Protein AF-A0A0B8PE68-F1 (afdb_monomer_lite)

Sequence (201 aa):
MSNLHTQCANLETGRGSAQFGQGVPYRGAIAKLDHWYVNAGVFPHLEVGGRIVTDTYDCNGYFESGCGIRDLSATAKFQLPYLEEWTGFNLALGAQDIGGAASNFDTYFVVADTEIDAFNLRLSGGYGKSDLSLGVLDGPFAGAEWQPFDFVQLTGEYDAQEFNAAVRLMTPQDMLPYGAQLALSINSILVMRIKTKPYGV

InterPro domains:
  IPR010344 Exopolysaccharide biosynthesis protein YbjH [PF06082] (33-161)

Organism: NCBI:txid1481914

Secondary structure (DSSP, 8-state):
---------PPPBT-EEEEEEEEEEETTEEEEEEEEEEEEEEETTEEEEEEEEES-SS--TTT-S----EEEEEEEEEEPTTHHHHHSSEEEEEEE--SSSS----EEEEEEEEEEGGGTEEEEEEEEEE-STT-TTSEEEEEEEEEEETTEEEEEEE-SS-EEEEEEEEPPTTSSGGG---EEEEEEEE-----PPP---

Radius of gyration: 18.16 Å; chains: 1; bounding box: 54×43×54 Å

pLDDT: mean 76.68, std 14.75, range [30.97, 93.5]

Structure (mmCIF, N/CA/C/O backbone):
data_AF-A0A0B8PE68-F1
#
_entry.id   AF-A0A0B8PE68-F1
#
loop_
_atom_site.group_PDB
_atom_site.id
_atom_site.type_symbol
_atom_site.label_atom_id
_atom_site.label_alt_id
_atom_site.label_comp_id
_atom_site.label_asym_id
_atom_site.label_entity_id
_atom_site.label_seq_id
_atom_site.pdbx_PDB_ins_code
_atom_site.Cartn_x
_atom_site.Cartn_y
_atom_site.Cartn_z
_atom_site.occupancy
_atom_site.B_iso_or_equiv
_atom_site.auth_seq_id
_atom_site.auth_comp_id
_atom_site.auth_asym_id
_atom_site.auth_atom_id
_atom_site.pdbx_PDB_model_num
ATOM 1 N N . MET A 1 1 ? 4.371 5.321 -8.989 1.00 33.66 1 MET A N 1
ATOM 2 C CA . MET A 1 1 ? 3.174 4.911 -8.294 1.00 33.66 1 MET A CA 1
ATOM 3 C C . MET A 1 1 ? 3.547 3.673 -7.543 1.00 33.66 1 MET A C 1
ATOM 5 O O . MET A 1 1 ? 3.205 2.558 -7.901 1.00 33.66 1 MET A O 1
ATOM 9 N N . SER A 1 2 ? 4.358 3.887 -6.520 1.00 30.97 2 SER A N 1
ATOM 10 C CA . SER A 1 2 ? 4.327 3.025 -5.369 1.00 30.97 2 SER A CA 1
ATOM 11 C C . SER A 1 2 ? 3.005 3.362 -4.672 1.00 30.97 2 SER A C 1
ATOM 13 O O . SER A 1 2 ? 2.904 4.362 -3.975 1.00 30.97 2 SER A O 1
ATOM 15 N N . ASN A 1 3 ? 1.949 2.586 -4.945 1.00 40.25 3 ASN A N 1
ATOM 16 C CA . ASN A 1 3 ? 0.929 2.380 -3.918 1.00 40.25 3 ASN A CA 1
ATOM 17 C C . ASN A 1 3 ? 1.679 1.626 -2.832 1.00 40.25 3 ASN A C 1
ATOM 19 O O . ASN A 1 3 ? 1.849 0.407 -2.895 1.00 40.25 3 ASN A O 1
ATOM 23 N N . LEU A 1 4 ? 2.294 2.397 -1.952 1.00 44.09 4 LEU A N 1
ATOM 24 C CA . LEU A 1 4 ? 3.052 1.891 -0.845 1.00 44.09 4 LEU A CA 1
ATOM 25 C C . LEU A 1 4 ? 2.040 1.254 0.065 1.00 44.09 4 LEU A C 1
ATOM 27 O O . LEU A 1 4 ? 1.312 1.920 0.781 1.00 44.09 4 LEU A O 1
ATOM 31 N N . HIS A 1 5 ? 1.959 -0.063 -0.052 1.00 52.53 5 HIS A N 1
ATOM 32 C CA . HIS A 1 5 ? 1.075 -0.924 0.703 1.00 52.53 5 HIS A CA 1
ATOM 33 C C . HIS A 1 5 ? 1.553 -0.954 2.170 1.00 52.53 5 HIS A C 1
ATOM 35 O O . HIS A 1 5 ? 1.990 -1.974 2.693 1.00 52.53 5 HIS A O 1
ATOM 41 N N . THR A 1 6 ? 1.543 0.223 2.796 1.00 48.38 6 THR A N 1
ATOM 42 C CA . THR A 1 6 ? 2.062 0.597 4.117 1.00 48.38 6 THR A CA 1
ATOM 43 C C . THR A 1 6 ? 1.037 0.310 5.204 1.00 48.38 6 THR A C 1
ATOM 45 O O . THR A 1 6 ? 1.092 0.876 6.286 1.00 48.38 6 THR A O 1
ATOM 48 N N . GLN A 1 7 ? 0.105 -0.598 4.918 1.00 56.59 7 GLN A N 1
ATOM 49 C CA . GLN A 1 7 ? -0.935 -1.060 5.822 1.00 56.59 7 GLN A CA 1
ATOM 50 C C . GLN A 1 7 ? -0.625 -2.501 6.240 1.00 56.59 7 GLN A C 1
ATOM 52 O O . GLN A 1 7 ? -0.201 -3.316 5.407 1.00 56.59 7 GLN A O 1
ATOM 57 N N . CYS A 1 8 ? -0.864 -2.840 7.507 1.00 52.25 8 CYS A N 1
ATOM 58 C CA . CYS A 1 8 ? -0.780 -4.220 7.985 1.00 52.25 8 CYS A CA 1
ATOM 59 C C . CYS A 1 8 ? -1.884 -5.082 7.389 1.00 52.25 8 CYS A C 1
ATOM 61 O O . CYS A 1 8 ? -1.624 -6.257 7.134 1.00 52.25 8 CYS A O 1
ATOM 63 N N . ALA A 1 9 ? -3.075 -4.519 7.154 1.00 57.84 9 ALA A N 1
ATOM 64 C CA . ALA A 1 9 ? -4.225 -5.277 6.672 1.00 57.84 9 ALA A CA 1
ATOM 65 C C . ALA A 1 9 ? -3.873 -6.105 5.428 1.00 57.84 9 ALA A C 1
ATOM 67 O O . ALA A 1 9 ? -3.521 -5.568 4.373 1.00 57.84 9 ALA A O 1
ATOM 68 N N . ASN A 1 10 ? -3.898 -7.428 5.584 1.00 60.78 10 ASN A N 1
ATOM 69 C CA . ASN A 1 10 ? -3.706 -8.375 4.494 1.00 60.78 10 ASN A CA 1
ATOM 70 C C . ASN A 1 10 ? -5.034 -8.681 3.812 1.00 60.78 10 ASN A C 1
ATOM 72 O O . ASN A 1 10 ? -6.099 -8.653 4.431 1.00 60.78 10 ASN A O 1
ATOM 76 N N . LEU A 1 11 ? -4.949 -9.101 2.556 1.00 70.00 11 LEU A N 1
ATOM 77 C CA . LEU A 1 11 ? -6.008 -9.881 1.937 1.00 70.00 11 LEU A CA 1
ATOM 78 C C . LEU A 1 11 ? -6.249 -11.169 2.735 1.00 70.00 11 LEU A C 1
ATOM 80 O O . LEU A 1 11 ? -5.326 -11.939 3.011 1.00 70.00 11 LEU A O 1
ATOM 84 N N . GLU A 1 12 ? -7.516 -11.417 3.067 1.00 79.19 12 GLU A N 1
ATOM 85 C CA . GLU A 1 12 ? -7.950 -12.699 3.618 1.00 79.19 12 GLU A CA 1
ATOM 86 C C . GLU A 1 12 ? -7.542 -13.854 2.697 1.00 79.19 12 GLU A C 1
ATOM 88 O O . GLU A 1 12 ? -7.487 -13.720 1.469 1.00 79.19 12 GLU A O 1
ATOM 93 N N . THR A 1 13 ? -7.301 -15.022 3.292 1.00 85.00 13 THR A N 1
ATOM 94 C CA . THR A 1 13 ? -6.965 -16.226 2.530 1.00 85.00 13 THR A CA 1
ATOM 95 C C . THR A 1 13 ? -8.035 -16.530 1.484 1.00 85.00 13 THR A C 1
ATOM 97 O O . THR A 1 13 ? -9.221 -16.611 1.798 1.00 85.00 13 THR A O 1
ATOM 100 N N . GLY A 1 14 ? -7.611 -16.713 0.234 1.00 81.88 14 GLY A N 1
ATOM 101 C CA . GLY A 1 14 ? -8.505 -16.974 -0.896 1.00 81.88 14 GLY A CA 1
ATOM 102 C C . GLY A 1 14 ? -9.077 -15.721 -1.566 1.00 81.88 14 GLY A C 1
ATOM 103 O O . GLY A 1 14 ? -9.742 -15.851 -2.593 1.00 81.88 14 GLY A O 1
ATOM 104 N N . ARG A 1 15 ? -8.792 -14.516 -1.055 1.00 84.62 15 ARG A N 1
ATOM 105 C CA . ARG A 1 15 ? -9.066 -13.259 -1.763 1.00 84.62 15 ARG A CA 1
ATOM 106 C C . ARG A 1 15 ? -7.847 -12.808 -2.557 1.00 84.62 15 ARG A C 1
ATOM 108 O O . ARG A 1 15 ? -6.703 -13.022 -2.157 1.00 84.62 15 ARG A O 1
ATOM 115 N N . GLY A 1 16 ? -8.106 -12.141 -3.675 1.00 86.69 16 GLY A N 1
ATOM 116 C CA . GLY A 1 16 ? -7.077 -11.528 -4.501 1.00 86.69 16 GLY A CA 1
ATOM 117 C C . GLY A 1 16 ? -7.534 -10.192 -5.061 1.00 86.69 16 GLY A C 1
ATOM 118 O O . GLY A 1 16 ? -8.732 -9.911 -5.126 1.00 86.69 16 GLY A O 1
ATOM 119 N N . SER A 1 17 ? -6.574 -9.370 -5.468 1.00 86.31 17 SER A N 1
ATOM 120 C CA . SER A 1 17 ? -6.838 -8.124 -6.175 1.00 86.31 17 SER A CA 1
ATOM 121 C C . SER A 1 17 ? -5.905 -7.982 -7.371 1.00 86.31 17 SER A C 1
ATOM 123 O O . SER A 1 17 ? -4.802 -8.528 -7.398 1.00 86.31 17 SER A O 1
ATOM 125 N N . ALA A 1 18 ? -6.375 -7.254 -8.377 1.00 86.44 18 ALA A N 1
ATOM 126 C CA . ALA A 1 18 ? -5.585 -6.848 -9.524 1.00 86.44 18 ALA A CA 1
ATOM 127 C C . ALA A 1 18 ? -5.792 -5.351 -9.745 1.00 86.44 18 ALA A C 1
ATOM 129 O O . ALA A 1 18 ? -6.917 -4.853 -9.703 1.00 86.44 18 ALA A O 1
ATOM 130 N N . GLN A 1 19 ? -4.697 -4.639 -9.963 1.00 85.06 19 GLN A N 1
ATOM 131 C CA . GLN A 1 19 ? -4.662 -3.196 -10.115 1.00 85.06 19 GLN A CA 1
ATOM 132 C C . GLN A 1 19 ? -3.847 -2.850 -11.351 1.00 85.06 19 GLN A C 1
ATOM 134 O O . GLN A 1 19 ? -2.815 -3.464 -11.629 1.00 85.06 19 GLN A O 1
ATOM 139 N N . PHE A 1 20 ? -4.315 -1.839 -12.067 1.00 85.12 20 PHE A N 1
ATOM 140 C CA . PHE A 1 20 ? -3.615 -1.234 -13.185 1.00 85.12 20 PHE A CA 1
ATOM 141 C C . PHE A 1 20 ? -3.478 0.261 -12.925 1.00 85.12 20 PHE A C 1
ATOM 143 O O . PHE A 1 20 ? -4.424 0.903 -12.463 1.00 85.12 20 PHE A O 1
ATOM 150 N N . GLY A 1 21 ? -2.325 0.826 -13.266 1.00 80.50 21 GLY A N 1
ATOM 151 C CA . GLY A 1 21 ? -2.132 2.268 -13.258 1.00 80.50 21 GLY A CA 1
ATOM 152 C C . GLY A 1 21 ? -0.953 2.704 -14.117 1.00 80.50 21 GLY A C 1
ATOM 153 O O . GLY A 1 21 ? -0.168 1.886 -14.592 1.00 80.50 21 GLY A O 1
ATOM 154 N N . GLN A 1 22 ? -0.794 4.015 -14.282 1.00 77.50 22 GLN A N 1
ATOM 155 C CA . GLN A 1 22 ? 0.260 4.600 -15.114 1.00 77.50 22 GLN A CA 1
ATOM 156 C C . GLN A 1 22 ? 1.015 5.684 -14.360 1.00 77.50 22 GLN A C 1
ATOM 158 O O . GLN A 1 22 ? 0.394 6.644 -13.917 1.00 77.50 22 GLN A O 1
ATOM 163 N N . GLY A 1 23 ? 2.344 5.593 -14.292 1.00 67.38 23 GLY A N 1
ATOM 164 C CA . GLY A 1 23 ? 3.180 6.627 -13.676 1.00 67.38 23 GLY A CA 1
ATOM 165 C C . GLY A 1 23 ? 4.089 6.097 -12.574 1.00 67.38 23 GLY A C 1
ATOM 166 O O . GLY A 1 23 ? 3.831 6.347 -11.401 1.00 67.38 23 GLY A O 1
ATOM 167 N N . VAL A 1 24 ? 5.169 5.381 -12.890 1.00 64.56 24 VAL A N 1
ATOM 168 C CA . VAL A 1 24 ? 6.122 4.872 -11.879 1.00 64.56 24 VAL A CA 1
ATOM 169 C C . VAL A 1 24 ? 7.412 5.701 -11.782 1.00 64.56 24 VAL A C 1
ATOM 171 O O . VAL A 1 24 ? 7.876 6.210 -12.804 1.00 64.56 24 VAL A O 1
ATOM 174 N N . PRO A 1 25 ? 7.984 5.881 -10.567 1.00 60.75 25 PRO A N 1
ATOM 175 C CA . PRO A 1 25 ? 9.316 6.435 -10.397 1.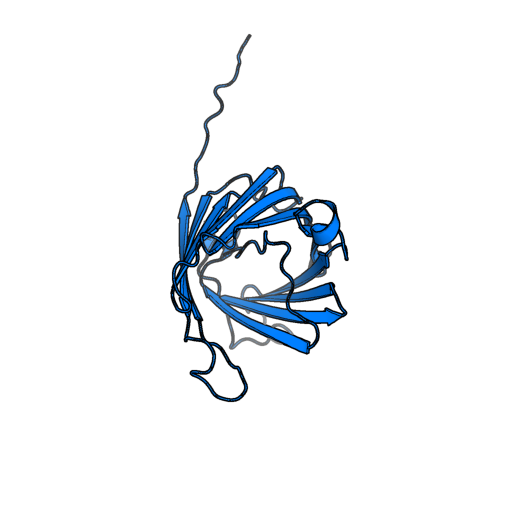00 60.75 25 PRO A CA 1
ATOM 176 C C . PRO A 1 25 ? 10.319 5.628 -11.211 1.00 60.75 25 PRO A C 1
ATOM 178 O O . PRO A 1 25 ? 10.487 4.430 -10.999 1.00 60.75 25 PRO A O 1
ATOM 181 N N . TYR A 1 26 ? 10.982 6.287 -12.152 1.00 54.94 26 TYR A N 1
ATOM 182 C CA . TYR A 1 26 ? 12.034 5.693 -12.960 1.00 54.94 26 TYR A CA 1
ATOM 183 C C . TYR A 1 26 ? 13.109 6.749 -13.211 1.00 54.94 26 TYR A C 1
ATOM 185 O O . TYR A 1 26 ? 12.824 7.832 -13.721 1.00 54.94 26 TYR A O 1
ATOM 193 N N . ARG A 1 27 ? 14.357 6.451 -12.823 1.00 56.72 27 ARG A N 1
ATOM 194 C CA . ARG A 1 27 ? 15.524 7.342 -12.995 1.00 56.72 27 ARG A CA 1
ATOM 195 C C . ARG A 1 27 ? 15.313 8.780 -12.477 1.00 56.72 27 ARG A C 1
ATOM 197 O O . ARG A 1 27 ? 15.727 9.740 -13.122 1.00 56.72 27 ARG A O 1
ATOM 204 N N . GLY A 1 28 ? 14.674 8.940 -11.316 1.00 54.69 28 GLY A N 1
ATOM 205 C CA . GLY A 1 28 ? 14.500 10.252 -10.672 1.00 54.69 28 GLY A CA 1
ATOM 206 C C . GLY A 1 28 ? 13.400 11.143 -11.253 1.00 54.69 28 GLY A C 1
ATOM 207 O O . GLY A 1 28 ? 13.339 12.322 -10.908 1.00 54.69 28 GLY A O 1
ATOM 208 N N . ALA A 1 29 ? 12.526 10.601 -12.105 1.00 55.75 29 ALA A N 1
ATOM 209 C CA . ALA A 1 29 ? 11.310 11.263 -12.570 1.00 55.75 29 ALA A CA 1
ATOM 210 C C . ALA A 1 29 ? 10.115 10.294 -12.556 1.00 55.75 29 ALA A C 1
ATOM 212 O O . ALA A 1 29 ? 10.287 9.074 -12.540 1.00 55.75 29 ALA A O 1
ATOM 213 N N . ILE A 1 30 ? 8.893 10.834 -12.588 1.00 61.81 30 ILE A N 1
ATOM 214 C CA . ILE A 1 30 ? 7.680 10.033 -12.805 1.00 61.81 30 ILE A CA 1
ATOM 215 C C . ILE A 1 30 ? 7.583 9.746 -14.306 1.00 61.81 30 ILE A C 1
ATOM 217 O O . ILE A 1 30 ? 7.254 10.633 -15.096 1.00 61.81 30 ILE A O 1
ATOM 221 N N . ALA A 1 31 ? 7.900 8.516 -14.705 1.00 61.47 31 ALA A N 1
ATOM 222 C CA . ALA A 1 31 ? 7.801 8.082 -16.091 1.00 61.47 31 ALA A CA 1
ATOM 223 C C . ALA A 1 31 ? 6.390 7.563 -16.387 1.00 61.47 31 ALA A C 1
ATOM 225 O O . ALA A 1 31 ? 5.775 6.907 -15.545 1.00 61.47 31 ALA A O 1
ATOM 226 N N . LYS A 1 32 ? 5.885 7.827 -17.600 1.00 68.31 32 LYS A N 1
ATOM 227 C CA . LYS A 1 32 ? 4.624 7.265 -18.115 1.00 68.31 32 LYS A CA 1
ATOM 228 C C . LYS A 1 32 ? 4.815 5.788 -18.467 1.00 68.31 32 LYS A C 1
ATOM 230 O O . LYS A 1 32 ? 4.899 5.426 -19.632 1.00 68.31 32 LYS A O 1
ATOM 235 N N . LEU A 1 33 ? 4.975 4.985 -17.430 1.00 71.19 33 LEU A N 1
ATOM 236 C CA . LEU A 1 33 ? 5.123 3.543 -17.490 1.00 71.19 33 LEU A CA 1
ATOM 237 C C . LEU A 1 33 ? 3.869 2.913 -16.903 1.00 71.19 33 LEU A C 1
ATOM 239 O O . LEU A 1 33 ? 3.370 3.363 -15.861 1.00 71.19 33 LEU A O 1
ATOM 243 N N . ASP A 1 34 ? 3.401 1.872 -17.567 1.00 81.94 34 ASP A N 1
ATOM 244 C CA . ASP A 1 34 ? 2.246 1.113 -17.141 1.00 81.94 34 ASP A CA 1
ATOM 245 C C . ASP A 1 34 ? 2.697 0.111 -16.086 1.00 81.94 34 ASP A C 1
ATOM 247 O O . ASP A 1 34 ? 3.763 -0.501 -16.193 1.00 81.94 34 ASP A O 1
ATOM 251 N N . HIS A 1 35 ? 1.895 -0.047 -15.039 1.00 81.12 35 HIS A N 1
ATOM 252 C CA . HIS A 1 35 ? 2.148 -1.058 -14.030 1.00 81.12 35 HIS A CA 1
ATOM 253 C C . HIS A 1 35 ? 0.888 -1.849 -13.722 1.00 81.12 35 HIS A C 1
ATOM 255 O O . HIS A 1 35 ? -0.201 -1.302 -13.541 1.00 8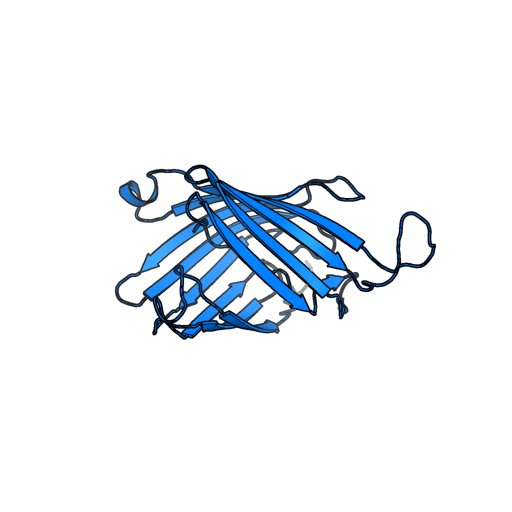1.12 35 HIS A O 1
ATOM 261 N N . TRP A 1 36 ? 1.079 -3.157 -13.645 1.00 83.50 36 TRP A N 1
ATOM 262 C CA . TRP A 1 36 ? 0.111 -4.109 -13.139 1.00 83.50 36 TRP A CA 1
ATOM 263 C C . TRP A 1 36 ? 0.584 -4.583 -11.779 1.00 83.50 36 TRP A C 1
ATOM 265 O O . TRP A 1 36 ? 1.745 -4.960 -11.637 1.00 83.50 36 TRP A O 1
ATOM 275 N N . TYR A 1 37 ? -0.302 -4.584 -10.795 1.00 86.06 37 TYR A N 1
ATOM 276 C CA . TYR A 1 37 ? -0.048 -5.183 -9.494 1.00 86.06 37 TYR A CA 1
ATOM 277 C C . TYR A 1 37 ? -1.136 -6.198 -9.192 1.00 86.06 37 TYR A C 1
ATOM 279 O O . TYR A 1 37 ? -2.322 -5.889 -9.283 1.00 86.06 37 TYR A O 1
ATOM 287 N N . VAL A 1 38 ? -0.734 -7.414 -8.855 1.00 88.44 38 VAL A N 1
ATOM 288 C CA . VAL A 1 38 ? -1.642 -8.501 -8.500 1.00 88.44 38 VAL A CA 1
ATOM 289 C C . VAL A 1 38 ? -1.197 -9.054 -7.164 1.00 88.44 38 VAL A C 1
ATOM 291 O O . VAL A 1 38 ? -0.016 -9.324 -6.985 1.00 88.44 38 VAL A O 1
ATOM 294 N N . ASN A 1 39 ? -2.121 -9.244 -6.235 1.00 89.56 39 ASN A N 1
ATOM 295 C CA . ASN A 1 39 ? -1.836 -9.819 -4.926 1.00 89.56 39 ASN A CA 1
ATOM 296 C C . ASN A 1 39 ? -2.936 -10.783 -4.485 1.00 89.56 39 ASN A C 1
ATOM 298 O O . ASN A 1 39 ? -4.068 -10.735 -4.969 1.00 89.56 39 ASN A O 1
ATOM 302 N N . ALA A 1 40 ? -2.576 -11.687 -3.580 1.00 89.56 40 ALA A N 1
ATOM 303 C CA . ALA A 1 40 ? -3.476 -12.678 -3.021 1.00 89.56 40 ALA A CA 1
ATOM 304 C C . ALA A 1 40 ? -3.089 -13.042 -1.584 1.00 89.56 40 ALA A C 1
ATOM 306 O O . ALA A 1 40 ? -1.907 -13.200 -1.262 1.00 89.56 40 ALA A O 1
ATOM 307 N N . GLY A 1 41 ? -4.107 -13.245 -0.747 1.00 89.12 41 GLY A N 1
ATOM 308 C CA . GLY A 1 41 ? -3.961 -13.896 0.550 1.00 89.12 41 GLY A CA 1
ATOM 309 C C . GLY A 1 41 ? -3.787 -15.397 0.341 1.00 89.12 41 GLY A C 1
ATOM 310 O O . GLY A 1 41 ? -4.744 -16.097 0.000 1.00 89.12 41 GLY A O 1
ATOM 311 N N . VAL A 1 42 ? -2.565 -15.902 0.513 1.00 88.62 42 VAL A N 1
ATOM 312 C CA . VAL A 1 42 ? -2.230 -17.314 0.240 1.00 88.62 42 VAL A CA 1
ATOM 313 C C . VAL A 1 42 ? -2.387 -18.204 1.466 1.00 88.62 42 VAL A C 1
ATOM 315 O O . VAL A 1 42 ? -2.784 -19.359 1.337 1.00 88.62 42 VAL A O 1
ATOM 318 N N . PHE A 1 43 ? -2.124 -17.661 2.652 1.00 87.25 43 PHE A N 1
ATOM 319 C CA . PHE A 1 43 ? -2.330 -18.320 3.940 1.00 87.25 43 PHE A CA 1
ATOM 320 C C . PHE A 1 43 ? -2.861 -17.299 4.952 1.00 87.25 43 PHE A C 1
ATOM 322 O O . PHE A 1 43 ? -2.784 -16.094 4.691 1.00 87.25 43 PHE A O 1
ATOM 329 N N . PRO A 1 44 ? -3.397 -17.736 6.108 1.00 84.06 44 PRO A N 1
ATOM 330 C CA . PRO A 1 44 ? -3.756 -16.807 7.168 1.00 84.06 44 PRO A CA 1
ATOM 331 C C . PRO A 1 44 ? -2.554 -15.928 7.516 1.00 84.06 44 PRO A C 1
ATOM 333 O O . PRO A 1 44 ? -1.460 -16.438 7.760 1.00 84.06 44 PRO A O 1
ATOM 336 N N . HIS A 1 45 ? -2.769 -14.613 7.506 1.00 85.75 45 HIS A N 1
ATOM 337 C CA . HIS A 1 45 ? -1.756 -13.592 7.792 1.00 85.75 45 HIS A CA 1
ATOM 338 C C . HIS A 1 45 ? -0.592 -13.492 6.791 1.00 85.75 45 HIS A C 1
ATOM 340 O O . HIS A 1 45 ? 0.366 -12.773 7.069 1.00 85.75 45 HIS A O 1
ATOM 346 N N . LEU A 1 46 ? -0.653 -14.174 5.641 1.00 87.88 46 LEU A N 1
ATOM 347 C CA . LEU A 1 46 ? 0.368 -14.094 4.597 1.00 87.88 46 LEU A CA 1
ATOM 348 C C . LEU A 1 46 ? -0.246 -13.673 3.263 1.00 87.88 46 LEU A C 1
ATOM 350 O O . LEU A 1 46 ? -1.022 -14.410 2.645 1.00 87.88 46 LEU A O 1
ATOM 354 N N . GLU A 1 47 ? 0.189 -12.513 2.792 1.00 88.00 47 GLU A N 1
ATOM 355 C CA . GLU A 1 47 ? -0.124 -11.982 1.476 1.00 88.00 47 GLU A CA 1
ATOM 356 C C . GLU A 1 47 ? 1.124 -12.008 0.594 1.00 88.00 47 GLU A C 1
ATOM 358 O O . GLU A 1 47 ? 2.231 -11.673 1.026 1.00 88.00 47 GLU A O 1
ATOM 363 N N . VAL A 1 48 ? 0.940 -12.391 -0.665 1.00 89.19 48 VAL A N 1
ATOM 364 C CA . VAL A 1 48 ? 1.972 -12.284 -1.698 1.00 89.19 48 VAL A CA 1
ATOM 365 C C . VAL A 1 48 ? 1.432 -11.500 -2.880 1.00 89.19 48 VAL A C 1
ATOM 367 O O . VAL A 1 48 ? 0.244 -11.567 -3.194 1.00 89.19 48 VAL A O 1
ATOM 370 N N . GLY A 1 49 ? 2.309 -10.776 -3.559 1.00 87.88 49 GLY A N 1
ATOM 371 C CA . GLY A 1 49 ? 1.970 -10.010 -4.743 1.00 87.88 49 GLY A CA 1
ATOM 372 C C . GLY A 1 49 ? 3.089 -9.986 -5.766 1.00 87.88 49 GLY A C 1
ATOM 373 O O . GLY A 1 49 ? 4.242 -10.278 -5.465 1.00 87.88 49 GLY A O 1
ATOM 374 N N . GLY A 1 50 ? 2.728 -9.651 -6.995 1.00 86.00 50 GLY A N 1
ATOM 375 C CA . GLY A 1 50 ? 3.625 -9.455 -8.117 1.00 86.00 50 GLY A CA 1
ATOM 376 C C . GLY A 1 50 ? 3.289 -8.152 -8.825 1.00 86.00 50 GLY A C 1
ATOM 377 O O . GLY A 1 50 ? 2.119 -7.824 -9.030 1.00 86.00 50 GLY A O 1
ATOM 378 N N . ARG A 1 51 ? 4.322 -7.411 -9.209 1.00 84.44 51 ARG A N 1
ATOM 379 C CA . ARG A 1 51 ? 4.238 -6.186 -9.989 1.00 84.44 51 ARG A CA 1
ATOM 380 C C . ARG A 1 51 ? 4.939 -6.380 -11.319 1.00 84.44 51 ARG A C 1
ATOM 382 O O . ARG A 1 51 ? 6.073 -6.838 -11.358 1.00 84.44 51 ARG A O 1
ATOM 389 N N . ILE A 1 52 ? 4.286 -5.974 -12.398 1.00 82.75 52 ILE A N 1
ATOM 390 C CA . ILE A 1 52 ? 4.893 -5.891 -13.724 1.00 82.75 52 ILE A CA 1
ATOM 391 C C . ILE A 1 52 ? 4.876 -4.431 -14.141 1.00 82.75 52 ILE A C 1
ATOM 393 O O . ILE A 1 52 ? 3.804 -3.839 -14.223 1.00 82.75 52 ILE A O 1
ATOM 397 N N . VAL A 1 53 ? 6.046 -3.869 -14.423 1.00 78.56 53 VAL A N 1
ATOM 398 C CA . VAL A 1 53 ? 6.205 -2.538 -15.017 1.00 78.56 53 VAL A CA 1
ATOM 399 C C . VAL A 1 53 ? 6.588 -2.704 -16.478 1.00 78.56 53 VAL A C 1
ATOM 401 O O . VAL A 1 53 ? 7.521 -3.447 -16.785 1.00 78.56 53 VAL A O 1
ATOM 404 N N . THR A 1 54 ? 5.880 -2.029 -17.381 1.00 76.69 54 THR A N 1
ATOM 405 C CA . THR A 1 54 ? 6.161 -2.104 -18.814 1.00 76.69 54 THR A CA 1
ATOM 406 C C . THR A 1 54 ? 5.811 -0.815 -19.560 1.00 76.69 54 THR A C 1
ATOM 408 O O . THR A 1 54 ? 4.934 -0.065 -19.139 1.00 76.69 54 THR A O 1
ATOM 411 N N . ASP A 1 55 ? 6.515 -0.532 -20.656 1.00 74.31 55 ASP A N 1
ATOM 412 C CA . ASP A 1 55 ? 6.206 0.548 -21.609 1.00 74.31 55 ASP A CA 1
ATOM 413 C C . ASP A 1 55 ? 5.650 0.046 -22.949 1.00 74.31 55 ASP A C 1
ATOM 415 O O . ASP A 1 55 ? 5.091 0.837 -23.708 1.00 74.31 55 ASP A O 1
ATOM 419 N N . THR A 1 56 ? 5.792 -1.247 -23.250 1.00 67.12 56 THR A N 1
ATOM 420 C CA . THR A 1 56 ? 5.376 -1.854 -24.519 1.00 67.12 56 THR A CA 1
ATOM 421 C C . THR A 1 56 ? 4.678 -3.194 -24.281 1.00 67.12 56 THR A C 1
ATOM 423 O O . THR A 1 56 ? 5.093 -4.003 -23.453 1.00 67.12 56 THR A O 1
ATOM 426 N N . TYR A 1 57 ? 3.588 -3.444 -25.010 1.00 70.00 57 TYR A N 1
ATOM 427 C CA . TYR A 1 57 ? 2.795 -4.684 -24.902 1.00 70.00 57 TYR A CA 1
ATOM 428 C C . TYR A 1 57 ? 2.908 -5.576 -26.142 1.00 70.00 57 TYR A C 1
ATOM 430 O O . TYR A 1 57 ? 2.448 -6.716 -26.146 1.00 70.00 57 TYR A O 1
ATOM 438 N N . ASP A 1 58 ? 3.517 -5.045 -27.191 1.00 69.75 58 ASP A N 1
ATOM 439 C CA . ASP A 1 58 ? 3.505 -5.521 -28.567 1.00 69.75 58 ASP A CA 1
ATOM 440 C C . ASP A 1 58 ? 4.876 -6.022 -29.044 1.00 69.75 58 ASP A C 1
ATOM 442 O O . ASP A 1 58 ? 5.023 -6.363 -30.213 1.00 69.75 58 ASP A O 1
ATOM 446 N N . CYS A 1 59 ? 5.859 -6.120 -28.144 1.00 65.12 59 CYS A N 1
ATOM 447 C CA . CYS A 1 59 ? 7.219 -6.552 -28.461 1.00 65.12 59 CYS A CA 1
ATOM 448 C C . CYS A 1 59 ? 7.618 -7.788 -27.645 1.00 65.12 59 CYS A C 1
ATOM 450 O O . CYS A 1 59 ? 7.510 -7.812 -26.412 1.00 65.12 59 CYS A O 1
ATOM 452 N N . ASN A 1 60 ? 8.092 -8.842 -28.315 1.00 66.94 60 ASN A N 1
ATOM 453 C CA . ASN A 1 60 ? 8.552 -10.049 -27.640 1.00 66.94 60 ASN A CA 1
ATOM 454 C C . ASN A 1 60 ? 10.044 -9.950 -27.290 1.00 66.94 60 ASN A C 1
ATOM 456 O O . ASN A 1 60 ? 10.906 -10.323 -28.083 1.00 66.94 60 ASN A O 1
ATOM 460 N N . GLY A 1 61 ? 10.350 -9.531 -26.059 1.00 62.41 61 GLY A N 1
ATOM 461 C CA . GLY A 1 61 ? 11.727 -9.348 -25.573 1.00 62.41 61 GLY A CA 1
ATOM 462 C C . GLY A 1 61 ? 12.634 -10.592 -25.562 1.00 62.41 61 GLY A C 1
ATOM 463 O O . GLY A 1 61 ? 13.813 -10.460 -25.247 1.00 62.41 61 GLY A O 1
ATOM 464 N N . TYR A 1 62 ? 12.127 -11.787 -25.898 1.00 63.59 62 TYR A N 1
ATOM 465 C CA . TYR A 1 62 ? 12.954 -12.986 -26.102 1.00 63.59 62 TYR A CA 1
ATOM 466 C C . TYR A 1 62 ? 13.488 -13.125 -27.534 1.00 63.59 62 TYR A C 1
ATOM 468 O O . TYR A 1 62 ? 14.512 -13.776 -27.739 1.00 63.59 62 TYR A O 1
ATOM 476 N N . PHE A 1 63 ? 12.801 -12.543 -28.519 1.00 68.69 63 PHE A N 1
ATOM 477 C CA . PHE A 1 63 ? 13.131 -12.677 -29.944 1.00 68.69 63 PHE A CA 1
ATOM 478 C C . PHE A 1 63 ? 13.417 -11.335 -30.624 1.00 68.69 63 PHE A C 1
ATOM 480 O O . PHE A 1 63 ? 13.980 -11.310 -31.717 1.00 68.69 63 PHE A O 1
ATOM 487 N N . GLU A 1 64 ? 13.055 -10.227 -29.982 1.00 70.75 64 GLU A N 1
ATOM 488 C CA . GLU A 1 64 ? 13.120 -8.880 -30.535 1.00 70.75 64 GLU A CA 1
ATOM 489 C C . GLU A 1 64 ? 13.952 -7.963 -29.625 1.00 70.75 64 GLU A C 1
ATOM 491 O O . GLU A 1 64 ? 13.901 -8.044 -28.397 1.00 70.75 64 GLU A O 1
ATOM 496 N N . SER A 1 65 ? 14.754 -7.085 -30.232 1.00 65.56 65 SER A N 1
ATOM 497 C CA . SER A 1 65 ? 15.585 -6.103 -29.526 1.00 65.56 65 SER A CA 1
ATOM 498 C C . SER A 1 65 ? 14.911 -4.733 -29.494 1.00 65.56 65 SER A C 1
ATOM 500 O O . SER A 1 65 ? 14.358 -4.309 -30.504 1.00 65.56 65 SER A O 1
ATOM 502 N N . GLY A 1 66 ? 15.043 -3.994 -28.388 1.00 64.88 66 GLY A N 1
ATOM 503 C CA . GLY A 1 66 ? 14.482 -2.641 -28.264 1.00 64.88 66 GLY A CA 1
ATOM 504 C C . GLY A 1 66 ? 13.053 -2.582 -27.711 1.00 64.88 66 GLY A C 1
ATOM 505 O O . GLY A 1 66 ? 12.430 -1.531 -27.801 1.00 64.88 66 GLY A O 1
ATOM 506 N N . CYS A 1 67 ? 12.563 -3.664 -27.096 1.00 64.38 67 CYS A N 1
ATOM 507 C CA . CYS A 1 67 ? 11.233 -3.779 -26.476 1.00 64.38 67 CYS A CA 1
ATOM 508 C C . CYS A 1 67 ? 11.028 -2.944 -25.192 1.00 64.38 67 CYS A C 1
ATOM 510 O O . CYS A 1 67 ? 10.258 -3.337 -24.323 1.00 64.38 67 CYS A O 1
ATOM 512 N N . GLY A 1 68 ? 11.753 -1.836 -25.031 1.00 70.56 68 GLY A N 1
ATOM 513 C CA . GLY A 1 68 ? 11.634 -0.980 -23.854 1.00 70.56 68 GLY A CA 1
ATOM 514 C C . GLY A 1 68 ? 11.953 -1.686 -22.529 1.00 70.56 68 GLY A C 1
ATOM 515 O O . GLY A 1 68 ? 12.812 -2.571 -22.464 1.00 70.56 68 GLY A O 1
ATOM 516 N N . ILE A 1 69 ? 11.314 -1.237 -21.453 1.00 67.81 69 ILE A N 1
ATOM 517 C CA . ILE A 1 69 ? 11.532 -1.726 -20.088 1.00 67.81 69 ILE A CA 1
ATOM 518 C C . ILE A 1 69 ? 10.452 -2.746 -19.740 1.00 67.81 69 ILE A C 1
ATOM 520 O O . ILE A 1 69 ? 9.259 -2.495 -19.900 1.00 67.81 69 ILE A O 1
ATOM 524 N N . ARG A 1 70 ? 10.874 -3.883 -19.184 1.00 70.31 70 ARG A N 1
ATOM 525 C CA . ARG A 1 70 ? 9.976 -4.861 -18.577 1.00 70.31 70 ARG A CA 1
ATOM 526 C C . ARG A 1 70 ? 10.596 -5.370 -17.292 1.00 70.31 70 ARG A C 1
ATOM 528 O O . ARG A 1 70 ? 11.604 -6.071 -17.341 1.00 70.31 70 ARG A O 1
ATOM 535 N N . ASP A 1 71 ? 10.007 -4.991 -16.168 1.00 71.06 71 ASP A N 1
ATOM 536 C CA . ASP A 1 71 ? 10.492 -5.400 -14.855 1.00 71.06 71 ASP A CA 1
ATOM 537 C C . ASP A 1 71 ? 9.389 -6.120 -14.089 1.00 71.06 71 ASP A C 1
ATOM 539 O O . ASP A 1 71 ? 8.256 -5.639 -14.010 1.00 71.06 71 ASP A O 1
ATOM 543 N N . LEU A 1 72 ? 9.723 -7.305 -13.588 1.00 77.25 72 LEU A N 1
ATOM 544 C CA . LEU A 1 72 ? 8.859 -8.115 -12.744 1.00 77.25 72 LEU A CA 1
ATOM 545 C C . LEU A 1 72 ? 9.449 -8.063 -11.349 1.00 77.25 72 LEU A C 1
ATOM 547 O O . LEU A 1 72 ? 10.623 -8.377 -11.178 1.00 77.25 72 LEU A O 1
ATOM 551 N N . SER A 1 73 ? 8.616 -7.736 -10.375 1.00 77.69 73 SER A N 1
ATOM 552 C CA . SER A 1 73 ? 9.008 -7.734 -8.980 1.00 77.69 73 SER A CA 1
ATOM 553 C C . SER A 1 73 ? 7.953 -8.431 -8.132 1.00 77.69 73 SER A C 1
ATOM 555 O O . SER A 1 73 ? 6.771 -8.411 -8.475 1.00 77.69 73 SER A O 1
ATOM 557 N N . ALA A 1 74 ? 8.357 -9.112 -7.061 1.00 83.81 74 ALA A N 1
ATOM 558 C CA . ALA A 1 74 ? 7.417 -9.750 -6.143 1.00 83.81 74 ALA A CA 1
ATOM 559 C C . ALA A 1 74 ? 7.467 -9.113 -4.753 1.00 83.81 74 ALA A C 1
ATOM 561 O O . ALA A 1 74 ? 8.479 -8.569 -4.331 1.00 83.81 74 ALA A O 1
ATOM 562 N N . THR A 1 75 ? 6.367 -9.197 -4.024 1.00 83.94 75 THR A N 1
ATOM 563 C CA . THR A 1 75 ? 6.223 -8.665 -2.670 1.00 83.94 75 THR A CA 1
ATOM 564 C C . THR A 1 75 ? 5.633 -9.748 -1.785 1.00 83.94 75 THR A C 1
ATOM 566 O O . THR A 1 75 ? 4.758 -10.498 -2.215 1.00 83.94 75 THR A O 1
ATOM 569 N N . ALA A 1 76 ? 6.088 -9.824 -0.540 1.00 86.56 76 ALA A N 1
ATOM 570 C CA . ALA A 1 76 ? 5.492 -10.676 0.479 1.00 86.56 76 ALA A CA 1
ATOM 571 C C . ALA A 1 76 ? 5.294 -9.880 1.770 1.00 86.56 76 ALA A C 1
ATOM 573 O O . ALA A 1 76 ? 6.165 -9.104 2.167 1.00 86.56 76 ALA A O 1
ATOM 574 N N . LYS A 1 77 ? 4.152 -10.084 2.427 1.00 88.94 77 LYS A N 1
ATOM 575 C CA . LYS A 1 77 ? 3.779 -9.427 3.682 1.00 88.94 77 LYS A CA 1
ATOM 576 C C . LYS A 1 77 ? 3.227 -10.464 4.651 1.00 88.94 77 LYS A C 1
ATOM 578 O O . LYS A 1 77 ? 2.332 -11.230 4.305 1.00 88.94 77 LYS A O 1
ATOM 583 N N . PHE A 1 78 ? 3.771 -10.485 5.860 1.00 88.69 78 PHE A N 1
ATOM 584 C CA . PHE A 1 78 ? 3.365 -11.372 6.938 1.00 88.69 78 PHE A CA 1
ATOM 585 C C . PHE A 1 78 ? 2.913 -10.554 8.148 1.00 88.69 78 PHE A C 1
ATOM 587 O O . PHE A 1 78 ? 3.694 -9.790 8.715 1.00 88.69 78 PHE A O 1
ATOM 594 N N . GLN A 1 79 ? 1.658 -10.713 8.554 1.00 89.12 79 GLN A N 1
ATOM 595 C CA . GLN A 1 79 ? 1.102 -10.086 9.752 1.00 89.12 79 GLN A CA 1
ATOM 596 C C . GLN A 1 79 ? 1.244 -11.019 10.949 1.00 89.12 79 GLN A C 1
ATOM 598 O O . GLN A 1 79 ? 1.064 -12.231 10.854 1.00 89.12 79 GLN A O 1
ATOM 603 N N . LEU A 1 80 ? 1.576 -10.447 12.098 1.00 86.56 80 LEU A N 1
ATOM 604 C CA . LEU A 1 80 ? 1.680 -11.191 13.338 1.00 86.56 80 LEU A CA 1
ATOM 605 C C . LEU A 1 80 ? 0.273 -11.492 13.869 1.00 86.56 80 LEU A C 1
ATOM 607 O O . LEU A 1 80 ? -0.494 -10.560 14.124 1.00 86.56 80 LEU A O 1
ATOM 611 N N . PRO A 1 81 ? -0.081 -12.777 14.035 1.00 82.69 81 PRO A N 1
ATOM 612 C CA . PRO A 1 81 ? -1.399 -13.157 14.517 1.00 82.69 81 PRO A CA 1
ATOM 613 C C . PRO A 1 81 ? -1.581 -12.765 15.990 1.00 82.69 81 PRO A C 1
ATOM 615 O O . PRO A 1 81 ? -0.617 -12.755 16.757 1.00 82.69 81 PRO A O 1
ATOM 618 N N . TYR A 1 82 ? -2.827 -12.488 16.383 1.00 78.19 82 TYR A N 1
ATOM 619 C CA . TYR A 1 82 ? -3.269 -12.222 17.765 1.00 78.19 82 TYR A CA 1
ATOM 620 C C . TYR A 1 82 ? -2.678 -10.983 18.457 1.00 78.19 82 TYR A C 1
ATOM 622 O O . TYR A 1 82 ? -2.981 -10.741 19.623 1.00 78.19 82 TYR A O 1
ATOM 630 N N . LEU A 1 83 ? -1.852 -10.182 17.777 1.00 81.62 83 LEU A N 1
ATOM 631 C CA . LEU A 1 83 ? -1.251 -9.006 18.407 1.00 81.62 83 LEU A CA 1
ATOM 632 C C . LEU A 1 83 ? -2.293 -7.916 18.687 1.00 81.62 83 LEU A C 1
ATOM 634 O O . LEU A 1 83 ? -2.305 -7.353 19.777 1.00 81.62 83 LEU A O 1
ATOM 638 N N . GLU A 1 84 ? -3.207 -7.690 17.745 1.00 81.88 84 GLU A N 1
ATOM 639 C CA . GLU A 1 84 ? -4.276 -6.697 17.874 1.00 81.88 84 GLU A CA 1
ATOM 640 C C . GLU A 1 84 ? -5.145 -6.935 19.111 1.00 81.88 84 GLU A C 1
ATOM 642 O O . GLU A 1 84 ? -5.402 -6.005 19.872 1.00 81.88 84 GLU A O 1
ATOM 647 N N . GLU A 1 85 ? -5.508 -8.190 19.378 1.00 80.81 85 GLU A N 1
ATOM 648 C CA . GLU A 1 85 ? -6.296 -8.573 20.554 1.00 80.81 85 GLU A CA 1
ATOM 649 C C . GLU A 1 85 ? -5.592 -8.224 21.879 1.00 80.81 85 GLU A C 1
ATOM 651 O O . GLU A 1 85 ? -6.249 -8.025 22.901 1.00 80.81 85 GLU A O 1
ATOM 656 N N . TRP A 1 86 ? -4.257 -8.161 21.882 1.00 79.44 86 TRP A N 1
ATOM 657 C CA . TRP A 1 86 ? -3.446 -7.967 23.086 1.00 79.44 86 TRP A CA 1
ATOM 658 C C . TRP A 1 86 ? -3.004 -6.515 23.271 1.00 79.44 86 TRP A C 1
ATOM 660 O O . TRP A 1 86 ? -2.837 -6.067 24.406 1.00 79.44 86 TRP A O 1
ATOM 670 N N . THR A 1 87 ? -2.777 -5.786 22.178 1.00 84.62 87 THR A N 1
ATOM 671 C CA . THR A 1 87 ? -2.152 -4.456 22.207 1.00 84.62 87 THR A CA 1
ATOM 672 C C . THR A 1 87 ? -3.009 -3.349 21.597 1.00 84.62 87 THR A C 1
ATOM 674 O O . THR A 1 87 ? -2.674 -2.177 21.769 1.00 84.62 87 THR A O 1
ATOM 677 N N . GLY A 1 88 ? -4.098 -3.690 20.899 1.00 82.88 88 GLY A N 1
ATOM 678 C CA . GLY A 1 88 ? -4.937 -2.744 20.158 1.00 82.88 88 GLY A CA 1
ATOM 679 C C . GLY A 1 88 ? -4.342 -2.283 18.820 1.00 82.88 88 GLY A C 1
ATOM 680 O O . GLY A 1 88 ? -4.820 -1.304 18.247 1.00 82.88 88 GLY A O 1
ATOM 681 N N . PHE A 1 89 ? -3.283 -2.941 18.332 1.00 86.06 89 PHE A N 1
ATOM 682 C CA . PHE A 1 89 ? -2.687 -2.654 17.026 1.00 86.06 89 PHE A CA 1
ATOM 683 C C . PHE A 1 89 ? -2.190 -3.925 16.326 1.00 86.06 89 PHE A C 1
ATOM 685 O O . PHE A 1 89 ? -1.707 -4.863 16.962 1.00 86.06 89 PHE A O 1
ATOM 692 N N . ASN A 1 90 ? -2.250 -3.931 14.999 1.00 89.00 90 ASN A N 1
ATOM 693 C CA . ASN A 1 90 ? -1.650 -4.961 14.161 1.00 89.00 90 ASN A CA 1
ATOM 694 C C . ASN A 1 90 ? -0.189 -4.641 13.881 1.00 89.00 90 ASN A C 1
ATOM 696 O O . ASN A 1 90 ? 0.176 -3.478 13.747 1.00 89.00 90 ASN A O 1
ATOM 700 N N . LEU A 1 91 ? 0.639 -5.671 13.720 1.00 89.88 91 LEU A N 1
ATOM 701 C CA . LEU A 1 91 ? 2.033 -5.540 13.299 1.00 89.88 91 LEU A CA 1
ATOM 702 C C . LEU A 1 91 ? 2.286 -6.496 12.140 1.00 89.88 91 LEU A C 1
ATOM 704 O O . LEU A 1 91 ? 1.935 -7.672 12.219 1.00 89.88 91 LEU A O 1
ATOM 708 N N . ALA A 1 92 ? 2.917 -6.012 11.080 1.00 89.56 92 ALA A N 1
ATOM 709 C CA . ALA A 1 92 ? 3.321 -6.816 9.944 1.00 89.56 92 ALA A CA 1
ATOM 710 C C . ALA A 1 92 ? 4.762 -6.514 9.539 1.00 89.56 92 ALA A C 1
ATOM 712 O O . ALA A 1 92 ? 5.271 -5.404 9.697 1.00 89.56 92 ALA A O 1
ATOM 713 N N . LEU A 1 93 ? 5.413 -7.533 8.999 1.00 89.31 93 LEU A N 1
ATOM 714 C CA . LEU A 1 93 ? 6.716 -7.451 8.361 1.00 89.31 93 LEU A CA 1
ATOM 715 C C . LEU A 1 93 ? 6.566 -7.810 6.889 1.00 89.31 93 LEU A C 1
ATOM 717 O O . LEU A 1 93 ? 5.829 -8.730 6.536 1.00 89.31 93 LEU A O 1
ATOM 721 N N . GLY A 1 94 ? 7.268 -7.098 6.022 1.00 86.00 94 GLY A N 1
ATOM 722 C CA . GLY A 1 94 ? 7.211 -7.362 4.597 1.00 86.00 94 GLY A CA 1
ATOM 723 C C . GLY A 1 94 ? 8.527 -7.101 3.896 1.00 86.00 94 GLY A C 1
ATOM 724 O O . GLY A 1 94 ? 9.426 -6.438 4.416 1.00 86.00 94 GLY A O 1
ATOM 725 N N . ALA A 1 95 ? 8.617 -7.652 2.696 1.00 84.12 95 ALA A N 1
ATOM 726 C CA . ALA A 1 95 ? 9.705 -7.424 1.767 1.00 84.12 95 ALA A CA 1
ATOM 727 C C . ALA A 1 95 ? 9.124 -7.140 0.381 1.00 84.12 95 ALA A C 1
ATOM 729 O O . ALA A 1 95 ? 8.166 -7.797 -0.038 1.00 84.12 95 ALA A O 1
ATOM 730 N N . GLN A 1 96 ? 9.689 -6.151 -0.308 1.00 78.69 96 GLN A N 1
ATOM 731 C CA . GLN A 1 96 ? 9.312 -5.782 -1.674 1.00 78.69 96 GLN A CA 1
ATOM 732 C C . GLN A 1 96 ? 10.466 -6.068 -2.632 1.00 78.69 96 GLN A C 1
ATOM 734 O O . GLN A 1 96 ? 11.619 -6.183 -2.220 1.00 78.69 96 GLN A O 1
ATOM 739 N N . ASP A 1 97 ? 10.122 -6.187 -3.911 1.00 70.75 97 ASP A N 1
ATOM 740 C CA . ASP A 1 97 ? 11.050 -6.440 -5.012 1.00 70.75 97 ASP A CA 1
ATOM 741 C C . ASP A 1 97 ? 11.879 -7.740 -4.845 1.00 70.75 97 ASP A C 1
ATOM 743 O O . ASP A 1 97 ? 13.065 -7.834 -5.151 1.00 70.75 97 ASP A O 1
ATOM 747 N N . ILE A 1 98 ? 11.204 -8.800 -4.385 1.00 68.12 98 ILE A N 1
ATOM 748 C CA . ILE A 1 98 ? 11.694 -10.180 -4.300 1.00 68.12 98 ILE A CA 1
ATOM 749 C C . ILE A 1 98 ? 11.825 -10.764 -5.714 1.00 68.12 98 ILE A C 1
ATOM 751 O O . ILE A 1 98 ? 10.893 -11.357 -6.256 1.00 68.12 98 ILE A O 1
ATOM 755 N N . GLY A 1 99 ? 13.008 -10.621 -6.302 1.00 59.34 99 GLY A N 1
ATOM 756 C CA . GLY A 1 99 ? 13.328 -11.185 -7.611 1.00 59.34 99 GLY A CA 1
ATOM 757 C C . GLY A 1 99 ? 12.899 -10.288 -8.774 1.00 59.34 99 GLY A C 1
ATOM 758 O O . GLY A 1 99 ? 11.779 -9.799 -8.824 1.00 59.34 99 GLY A O 1
ATOM 759 N N . GLY A 1 100 ? 13.836 -10.122 -9.705 1.00 55.56 100 GLY A N 1
ATOM 760 C CA . GLY A 1 100 ? 13.798 -9.311 -10.922 1.00 55.56 100 GLY A CA 1
ATOM 761 C C . GLY A 1 100 ? 15.111 -9.544 -11.684 1.00 55.56 100 GLY A C 1
ATOM 762 O O . GLY A 1 100 ? 15.986 -10.270 -11.200 1.00 55.56 100 GLY A O 1
ATOM 763 N N . ALA A 1 101 ? 15.289 -8.970 -12.878 1.00 49.47 101 ALA A N 1
ATOM 764 C CA . ALA A 1 101 ? 16.497 -9.213 -13.688 1.00 49.47 101 ALA A CA 1
ATOM 765 C C . ALA A 1 101 ? 17.811 -8.762 -13.000 1.00 49.47 101 ALA A C 1
ATOM 767 O O . ALA A 1 101 ? 18.893 -9.210 -13.379 1.00 49.47 101 ALA A O 1
ATOM 768 N N . ALA A 1 102 ? 17.718 -7.938 -11.951 1.00 44.03 102 ALA A N 1
ATOM 769 C CA . ALA A 1 102 ? 18.775 -7.671 -10.984 1.00 44.03 102 ALA A CA 1
ATOM 770 C C . ALA A 1 102 ? 18.290 -8.112 -9.591 1.00 44.03 102 ALA A C 1
ATOM 772 O O . ALA A 1 102 ? 17.513 -7.426 -8.941 1.00 44.03 102 ALA A O 1
ATOM 773 N N . SER A 1 103 ? 18.704 -9.303 -9.158 1.00 42.53 103 SER A N 1
ATOM 774 C CA . SER A 1 103 ? 18.323 -9.895 -7.872 1.00 42.53 103 SER A CA 1
ATOM 775 C C . SER A 1 103 ? 19.061 -9.223 -6.709 1.00 42.53 103 SER A C 1
ATOM 777 O O . SER A 1 103 ? 20.086 -9.736 -6.266 1.00 42.53 103 SER A O 1
ATOM 779 N N . ASN A 1 104 ? 18.514 -8.133 -6.179 1.00 51.97 104 ASN A N 1
ATOM 780 C CA . ASN A 1 104 ? 18.777 -7.680 -4.818 1.00 51.97 104 ASN A CA 1
ATOM 781 C C . ASN A 1 104 ? 17.422 -7.467 -4.135 1.00 51.97 104 ASN A C 1
ATOM 783 O O . ASN A 1 104 ? 16.511 -6.879 -4.705 1.00 51.97 104 ASN A O 1
ATOM 787 N N . PHE A 1 105 ? 17.255 -8.039 -2.945 1.00 55.12 105 PHE A N 1
ATOM 788 C CA . PHE A 1 105 ? 16.087 -7.771 -2.112 1.00 55.12 105 PHE A CA 1
ATOM 789 C C . PHE A 1 105 ? 16.215 -6.345 -1.591 1.00 55.12 105 PHE A C 1
ATOM 791 O O . PHE A 1 105 ? 16.888 -6.123 -0.583 1.00 55.12 105 PHE A O 1
ATOM 798 N N . ASP A 1 106 ? 15.624 -5.393 -2.297 1.00 70.81 106 ASP A N 1
ATOM 799 C CA . ASP A 1 106 ? 15.986 -3.998 -2.087 1.00 70.81 106 ASP A CA 1
ATOM 800 C C . ASP A 1 106 ? 15.183 -3.319 -0.981 1.00 70.81 106 ASP A C 1
ATOM 802 O O . ASP A 1 106 ? 15.539 -2.212 -0.599 1.00 70.81 106 ASP A O 1
ATOM 806 N N . THR A 1 107 ? 14.116 -3.921 -0.438 1.00 76.31 107 THR A N 1
ATOM 807 C CA . THR A 1 107 ? 13.342 -3.277 0.636 1.00 76.31 107 THR A CA 1
ATOM 808 C C . THR A 1 107 ? 12.756 -4.260 1.640 1.00 76.31 107 THR A C 1
ATOM 810 O O . THR A 1 107 ? 11.998 -5.160 1.278 1.00 76.31 107 THR A O 1
ATOM 813 N N . TYR A 1 108 ? 13.025 -4.011 2.922 1.00 85.31 108 TYR A N 1
ATOM 814 C CA . TYR A 1 108 ? 12.372 -4.662 4.057 1.00 85.31 108 TYR A CA 1
ATOM 815 C C . TYR A 1 108 ? 11.688 -3.613 4.917 1.00 85.31 108 TYR A C 1
ATOM 817 O O . TYR A 1 108 ? 12.237 -2.535 5.137 1.00 85.31 108 TYR A O 1
ATOM 825 N N . PHE A 1 109 ? 10.514 -3.928 5.446 1.00 86.62 109 PHE A N 1
ATOM 826 C CA . PHE A 1 109 ? 9.784 -2.999 6.294 1.00 86.62 109 PHE A CA 1
ATOM 827 C C . PHE A 1 109 ? 9.057 -3.710 7.424 1.00 86.62 109 PHE A C 1
ATOM 829 O O . PHE A 1 109 ? 8.656 -4.870 7.316 1.00 86.62 109 PHE A O 1
ATOM 836 N N . VAL A 1 110 ? 8.879 -2.971 8.511 1.00 89.75 110 VAL A N 1
ATOM 837 C CA . VAL A 1 110 ? 7.947 -3.293 9.583 1.00 89.75 110 VAL A CA 1
ATOM 838 C C . VAL A 1 110 ? 6.919 -2.179 9.657 1.00 89.75 110 VAL A C 1
ATOM 840 O O . VAL A 1 110 ? 7.260 -1.000 9.565 1.00 89.75 110 VAL A O 1
ATOM 843 N N . VAL A 1 111 ? 5.660 -2.551 9.801 1.00 90.06 111 VAL A N 1
ATOM 844 C CA . VAL A 1 111 ? 4.532 -1.631 9.877 1.00 90.06 111 VAL A CA 1
ATOM 845 C C . VAL A 1 111 ? 3.633 -2.061 11.015 1.00 90.06 111 VAL A C 1
ATOM 847 O O . VAL A 1 111 ? 3.418 -3.253 11.208 1.00 90.06 111 VAL A O 1
ATOM 850 N N . ALA A 1 112 ? 3.125 -1.089 11.758 1.00 90.75 112 ALA A N 1
ATOM 851 C CA . ALA A 1 112 ? 2.008 -1.261 12.659 1.00 90.75 112 ALA A CA 1
ATOM 852 C C . ALA A 1 112 ? 0.817 -0.429 12.176 1.00 90.75 112 ALA A C 1
ATOM 854 O O . ALA A 1 112 ? 1.005 0.664 11.637 1.00 90.75 112 ALA A O 1
ATOM 855 N N . ASP A 1 113 ? -0.399 -0.920 12.390 1.00 90.69 113 ASP A N 1
ATOM 856 C CA . ASP A 1 113 ? -1.612 -0.141 12.161 1.00 90.69 113 ASP A CA 1
ATOM 857 C C . ASP A 1 113 ? -2.664 -0.376 13.244 1.00 90.69 113 ASP A C 1
ATOM 859 O O . ASP A 1 113 ? -2.604 -1.333 14.016 1.00 90.69 113 ASP A O 1
ATOM 863 N N . THR A 1 114 ? -3.590 0.567 13.346 1.00 89.25 114 THR A N 1
ATOM 864 C CA . THR A 1 114 ? -4.739 0.496 14.243 1.00 89.25 114 THR A CA 1
ATOM 865 C C . THR A 1 114 ? -5.946 1.105 13.547 1.00 89.25 114 THR A C 1
ATOM 867 O O . THR A 1 114 ? -5.817 2.068 12.778 1.00 89.25 114 THR A O 1
ATOM 870 N N . GLU A 1 115 ? -7.115 0.534 13.806 1.00 89.56 115 GLU A N 1
ATOM 871 C CA . GLU A 1 115 ? -8.386 0.998 13.274 1.00 89.56 115 GLU A CA 1
ATOM 872 C C . GLU A 1 115 ? -9.215 1.640 14.385 1.00 89.56 115 GLU A C 1
ATOM 874 O O . GLU A 1 115 ? -9.308 1.147 15.507 1.00 89.56 115 GLU A O 1
ATOM 879 N N . ILE A 1 116 ? -9.781 2.801 14.075 1.00 90.19 116 ILE A N 1
ATOM 880 C CA . ILE A 1 116 ? -10.644 3.566 14.961 1.00 90.19 116 ILE A CA 1
ATOM 881 C C . ILE A 1 116 ? -12.052 3.499 14.373 1.00 90.19 116 ILE A C 1
ATOM 883 O O . ILE A 1 116 ? -12.481 4.396 13.638 1.00 90.19 116 ILE A O 1
ATOM 887 N N . ASP A 1 117 ? -12.773 2.437 14.734 1.00 88.88 117 ASP A N 1
ATOM 888 C CA . ASP A 1 117 ? -14.114 2.110 14.224 1.00 88.88 117 ASP A CA 1
ATOM 889 C C . ASP A 1 117 ? -15.104 3.277 14.339 1.00 88.88 117 ASP A C 1
ATOM 891 O O . ASP A 1 117 ? -15.936 3.494 13.466 1.00 88.88 117 ASP A O 1
ATOM 895 N N . ALA A 1 118 ? -14.990 4.093 15.394 1.00 89.31 118 ALA A N 1
ATOM 896 C CA . ALA A 1 118 ? -15.872 5.241 15.621 1.00 89.31 118 ALA A CA 1
ATOM 897 C C . ALA A 1 118 ? -15.844 6.283 14.483 1.00 89.31 118 ALA A C 1
ATOM 899 O O . ALA A 1 118 ? -16.779 7.073 14.355 1.00 89.31 118 ALA A O 1
ATOM 900 N N . PHE A 1 119 ? -14.773 6.305 13.685 1.00 88.88 119 PHE A N 1
ATOM 901 C CA . PHE A 1 119 ? -14.573 7.267 12.603 1.00 88.88 119 PHE A CA 1
ATOM 902 C C . PHE A 1 119 ? -14.280 6.616 11.248 1.00 88.88 119 PHE A C 1
ATOM 904 O O . PHE A 1 119 ? -14.043 7.356 10.290 1.00 88.88 119 PHE A O 1
ATOM 911 N N . ASN A 1 120 ? -14.282 5.279 11.155 1.00 91.12 120 ASN A N 1
ATOM 912 C CA . ASN A 1 120 ? -13.783 4.533 9.993 1.00 91.12 120 ASN A CA 1
ATOM 913 C C . ASN A 1 120 ? -12.405 5.057 9.548 1.00 91.12 120 ASN A C 1
ATOM 915 O O . ASN A 1 120 ? -12.187 5.415 8.385 1.00 91.12 120 ASN A O 1
ATOM 919 N N . LEU A 1 121 ? -11.516 5.227 10.528 1.00 90.56 121 LEU A N 1
ATOM 920 C CA . LEU A 1 121 ? -10.195 5.819 10.356 1.00 90.56 121 LEU A CA 1
ATOM 921 C C . LEU A 1 121 ? -9.140 4.782 10.719 1.00 90.56 121 LEU A C 1
ATOM 923 O O . LEU A 1 121 ? -9.106 4.311 11.852 1.00 90.56 121 LEU A O 1
ATOM 927 N N . ARG A 1 122 ? -8.235 4.493 9.792 1.00 91.56 122 ARG A N 1
ATOM 928 C CA . ARG A 1 122 ? -7.059 3.664 10.034 1.00 91.56 122 ARG A CA 1
ATOM 929 C C . ARG A 1 122 ? -5.812 4.524 10.056 1.00 91.56 122 ARG A C 1
ATOM 931 O O . ARG A 1 122 ? -5.609 5.367 9.184 1.00 91.56 122 ARG A O 1
ATOM 938 N N . LEU A 1 123 ? -4.963 4.286 11.044 1.00 91.50 123 LEU A N 1
ATOM 939 C CA . LEU A 1 123 ? -3.657 4.919 11.163 1.00 91.50 123 LEU A CA 1
ATOM 940 C C . LEU A 1 123 ? -2.584 3.847 11.066 1.00 91.50 123 LEU A C 1
ATOM 942 O O . LEU A 1 123 ? -2.693 2.806 11.705 1.00 91.50 123 LEU A O 1
ATOM 946 N N . SER A 1 124 ? -1.544 4.118 10.290 1.00 91.81 124 SER A N 1
ATOM 947 C CA . SER A 1 124 ? -0.411 3.220 10.097 1.00 91.81 124 SER A CA 1
ATOM 948 C C . SER A 1 124 ? 0.903 3.962 10.293 1.00 91.81 124 SER A C 1
ATOM 950 O O . SER A 1 124 ? 1.019 5.164 10.040 1.00 91.81 124 SER A O 1
ATOM 952 N N . GLY A 1 125 ? 1.905 3.244 10.776 1.00 91.62 125 GLY A N 1
ATOM 953 C CA . GLY A 1 125 ? 3.236 3.772 11.008 1.00 91.62 125 GLY A CA 1
ATOM 954 C C . GLY A 1 125 ? 4.256 2.653 10.991 1.00 91.62 125 GLY A C 1
ATOM 955 O O . GLY A 1 125 ? 4.009 1.562 11.498 1.00 91.62 125 GLY A O 1
ATOM 956 N N . GLY A 1 126 ? 5.414 2.913 10.408 1.00 89.75 126 GLY A N 1
ATOM 957 C CA . GLY A 1 126 ? 6.421 1.885 10.251 1.00 89.75 126 GLY A CA 1
ATOM 958 C C . GLY A 1 126 ? 7.801 2.432 9.965 1.00 89.75 126 GLY A C 1
ATOM 959 O O . GLY A 1 126 ? 8.043 3.640 9.934 1.00 89.75 126 GLY A O 1
ATOM 960 N N . TYR A 1 127 ? 8.721 1.499 9.787 1.00 88.50 127 TYR A N 1
ATOM 961 C CA . TYR A 1 127 ? 10.090 1.785 9.413 1.00 88.50 127 TYR A CA 1
ATOM 962 C C . TYR A 1 127 ? 10.514 0.813 8.324 1.00 88.50 127 TYR A C 1
ATOM 964 O O . TYR A 1 127 ? 10.360 -0.405 8.463 1.00 88.50 127 TYR A O 1
ATOM 972 N N . GLY A 1 128 ? 11.021 1.364 7.231 1.00 85.25 128 GLY A N 1
ATOM 973 C CA . GLY A 1 128 ? 11.581 0.606 6.130 1.00 85.25 128 GLY A CA 1
ATOM 974 C C . GLY A 1 128 ? 13.087 0.797 6.058 1.00 85.25 128 GLY A C 1
ATOM 975 O O . GLY A 1 128 ? 13.629 1.800 6.520 1.00 85.25 128 GLY A O 1
ATOM 976 N N . LYS A 1 129 ? 13.759 -0.181 5.468 1.00 83.81 129 LYS A N 1
ATOM 977 C CA . LYS A 1 129 ? 15.121 -0.037 4.979 1.00 83.81 129 LYS A CA 1
ATOM 978 C C . LYS A 1 129 ? 15.118 -0.408 3.510 1.00 83.81 129 LYS A C 1
ATOM 980 O O . LYS A 1 129 ? 14.678 -1.511 3.172 1.00 83.81 129 LYS A O 1
ATOM 985 N N . SER A 1 130 ? 15.613 0.501 2.677 1.00 74.62 130 SER A N 1
ATOM 986 C CA . SER A 1 130 ? 15.575 0.350 1.231 1.00 74.62 130 SER A CA 1
ATOM 987 C C . SER A 1 130 ? 16.882 0.775 0.575 1.00 74.62 130 SER A C 1
ATOM 989 O O . SER A 1 130 ? 17.399 1.844 0.881 1.00 74.62 130 SER A O 1
ATOM 991 N N . ASP A 1 131 ? 17.382 -0.036 -0.356 1.00 67.12 131 ASP A N 1
ATOM 992 C CA . ASP A 1 131 ? 18.541 0.285 -1.196 1.00 67.12 131 ASP A CA 1
ATOM 993 C C . ASP A 1 131 ? 18.112 0.836 -2.582 1.00 67.12 131 ASP A C 1
ATOM 995 O O . ASP A 1 131 ? 18.950 1.071 -3.460 1.00 67.12 131 ASP A O 1
ATOM 999 N N . LEU A 1 132 ? 16.808 1.095 -2.797 1.00 62.94 132 LEU A N 1
ATOM 1000 C CA . LEU A 1 132 ? 16.302 1.699 -4.036 1.00 62.94 132 LEU A CA 1
ATOM 1001 C C . LEU A 1 132 ? 16.919 3.085 -4.273 1.00 62.94 132 LEU A C 1
ATOM 1003 O O . LEU A 1 132 ? 16.983 3.930 -3.382 1.00 62.94 132 LEU A O 1
ATOM 1007 N N . SER A 1 133 ? 17.234 3.373 -5.540 1.00 52.28 133 SER A N 1
ATOM 1008 C CA . SER A 1 133 ? 17.890 4.607 -6.027 1.00 52.28 133 SER A CA 1
ATOM 1009 C C . SER A 1 133 ? 17.227 5.961 -5.679 1.00 52.28 133 SER A C 1
ATOM 1011 O O . SER A 1 133 ? 17.763 7.007 -6.045 1.00 52.28 133 SER A O 1
ATOM 1013 N N . LEU A 1 134 ? 16.087 5.967 -4.978 1.00 53.47 134 LEU A N 1
ATOM 1014 C CA . LEU A 1 134 ? 15.348 7.160 -4.541 1.00 53.47 134 LEU A CA 1
ATOM 1015 C C . LEU A 1 134 ? 15.105 7.231 -3.018 1.00 53.47 134 LEU A C 1
ATOM 1017 O O . LEU A 1 134 ? 14.539 8.217 -2.552 1.00 53.47 134 LEU A O 1
ATOM 1021 N N . GLY A 1 135 ? 15.541 6.234 -2.236 1.00 57.00 135 GLY A N 1
ATOM 1022 C CA . GLY A 1 135 ? 15.331 6.195 -0.779 1.00 57.00 135 GLY A CA 1
ATOM 1023 C C . GLY A 1 135 ? 13.865 6.038 -0.359 1.00 57.00 135 GLY A C 1
ATOM 1024 O O . GLY A 1 135 ? 13.499 6.395 0.756 1.00 57.00 135 GLY A O 1
ATOM 1025 N N . VAL A 1 136 ? 13.007 5.547 -1.259 1.00 63.28 136 VAL A N 1
ATOM 1026 C CA . VAL A 1 136 ? 11.597 5.254 -0.957 1.00 63.28 136 VAL A CA 1
ATOM 1027 C C . VAL A 1 136 ? 11.551 4.125 0.069 1.00 63.28 136 VAL A C 1
ATOM 1029 O O . VAL A 1 136 ? 12.152 3.077 -0.173 1.00 63.28 136 VAL A O 1
ATOM 1032 N N . LEU A 1 137 ? 10.843 4.335 1.187 1.00 69.38 137 LEU A N 1
ATOM 1033 C CA . LEU A 1 137 ? 10.865 3.452 2.366 1.00 69.38 137 LEU A CA 1
ATOM 1034 C C . LEU A 1 137 ? 12.249 3.272 3.001 1.00 69.38 137 LEU A C 1
ATOM 1036 O O . LEU A 1 137 ? 12.482 2.260 3.657 1.00 69.38 137 LEU A O 1
ATOM 1040 N N . ASP A 1 138 ? 13.173 4.215 2.837 1.00 81.12 138 ASP A N 1
ATOM 1041 C CA . ASP A 1 138 ? 14.390 4.240 3.650 1.00 81.12 138 ASP A CA 1
ATOM 1042 C C . ASP A 1 138 ? 14.193 5.191 4.835 1.00 81.12 138 ASP A C 1
ATOM 1044 O O . ASP A 1 138 ? 14.451 6.394 4.756 1.00 81.12 138 ASP A O 1
ATOM 1048 N N . GLY A 1 139 ? 13.654 4.658 5.934 1.00 85.19 139 GLY A N 1
ATOM 1049 C CA . GLY A 1 139 ? 13.350 5.425 7.137 1.00 85.19 139 GLY A CA 1
ATOM 1050 C C . GLY A 1 139 ? 11.910 5.284 7.642 1.00 85.19 139 GLY A C 1
ATOM 1051 O O . GLY A 1 139 ? 11.207 4.325 7.304 1.00 85.19 139 GLY A O 1
ATOM 1052 N N . PRO A 1 140 ? 11.468 6.217 8.509 1.00 88.06 140 PRO A N 1
ATOM 1053 C CA . PRO A 1 140 ? 10.131 6.189 9.078 1.00 88.06 140 PRO A CA 1
ATOM 1054 C C . PRO A 1 140 ? 9.085 6.609 8.043 1.00 88.06 140 PRO A C 1
ATOM 1056 O O . PRO A 1 140 ? 9.225 7.638 7.380 1.00 88.06 140 PRO A O 1
ATOM 1059 N N . PHE A 1 141 ? 8.002 5.846 7.976 1.00 89.25 141 PHE A N 1
ATOM 1060 C CA . PHE A 1 141 ? 6.832 6.148 7.160 1.00 89.25 141 PHE A CA 1
ATOM 1061 C C . PHE A 1 141 ? 5.567 6.113 8.016 1.00 89.25 141 PHE A C 1
ATOM 1063 O O . PHE A 1 141 ? 5.524 5.465 9.065 1.00 89.25 141 PHE A O 1
ATOM 1070 N N . ALA A 1 142 ? 4.537 6.829 7.584 1.00 90.44 142 ALA A N 1
ATOM 1071 C CA . ALA A 1 142 ? 3.250 6.863 8.267 1.00 90.44 142 ALA A CA 1
ATOM 1072 C C . ALA A 1 142 ? 2.121 7.141 7.282 1.00 90.44 142 ALA A C 1
ATOM 1074 O O . ALA A 1 142 ? 2.321 7.837 6.289 1.00 90.44 142 ALA A O 1
ATOM 1075 N N . GLY A 1 143 ? 0.931 6.638 7.582 1.00 90.75 143 GLY A N 1
ATOM 1076 C CA . GLY A 1 143 ? -0.240 6.819 6.743 1.00 90.75 143 GLY A CA 1
ATOM 1077 C C . GLY A 1 143 ? -1.526 6.932 7.546 1.00 90.75 143 GLY A C 1
ATOM 1078 O O . GLY A 1 143 ? -1.633 6.446 8.672 1.00 90.75 143 GLY A O 1
ATOM 1079 N N . ALA A 1 144 ? -2.515 7.577 6.946 1.00 91.31 144 ALA A N 1
ATOM 1080 C CA . ALA A 1 144 ? -3.872 7.652 7.449 1.00 91.31 144 ALA A CA 1
ATOM 1081 C C . ALA A 1 144 ? -4.851 7.356 6.313 1.00 91.31 144 ALA A C 1
ATOM 1083 O O . ALA A 1 144 ? -4.722 7.895 5.212 1.00 91.31 144 ALA A O 1
ATOM 1084 N N . GLU A 1 145 ? -5.846 6.529 6.601 1.00 91.69 145 GLU A N 1
ATOM 1085 C CA . GLU A 1 145 ? -6.922 6.186 5.684 1.00 91.69 145 GLU A CA 1
ATOM 1086 C C . GLU A 1 145 ? -8.260 6.469 6.351 1.00 91.69 145 GLU A C 1
ATOM 1088 O O . GLU A 1 145 ? -8.545 5.958 7.429 1.00 91.69 145 GLU A O 1
ATOM 1093 N N . TRP A 1 146 ? -9.084 7.283 5.707 1.00 93.50 146 TRP A N 1
ATOM 1094 C CA . TRP A 1 146 ? -10.400 7.642 6.202 1.00 93.50 146 TRP A CA 1
ATOM 1095 C C . TRP A 1 146 ? -11.471 7.250 5.191 1.00 93.50 146 TRP A C 1
ATOM 1097 O O . TRP A 1 146 ? -11.476 7.733 4.056 1.00 93.50 146 TRP A O 1
ATOM 1107 N N . GLN A 1 147 ? -12.395 6.392 5.617 1.00 92.56 147 GLN A N 1
ATOM 1108 C CA . GLN A 1 147 ? -13.492 5.891 4.798 1.00 92.56 147 GLN A CA 1
ATOM 1109 C C . GLN A 1 147 ? -14.845 6.276 5.419 1.00 92.56 147 GLN A C 1
ATOM 1111 O O . GLN A 1 147 ? -15.500 5.465 6.073 1.00 92.56 147 GLN A O 1
ATOM 1116 N N . PRO A 1 148 ? -15.311 7.521 5.230 1.00 90.25 148 PRO A N 1
ATOM 1117 C CA . PRO A 1 148 ? -16.585 7.960 5.800 1.00 90.25 148 PRO A CA 1
ATOM 1118 C C . PRO A 1 148 ? -17.799 7.212 5.228 1.00 90.25 148 PRO A C 1
ATOM 1120 O O . PRO A 1 148 ? -18.841 7.168 5.877 1.00 90.25 148 PRO A O 1
ATOM 1123 N N . PHE A 1 149 ? -17.678 6.639 4.025 1.00 90.81 149 PHE A N 1
ATOM 1124 C CA . PHE A 1 149 ? -18.737 5.889 3.349 1.00 90.81 149 PHE A CA 1
ATOM 1125 C C . PHE A 1 149 ? -18.164 4.671 2.618 1.00 90.81 149 PHE A C 1
ATOM 1127 O O . PHE A 1 149 ? -17.030 4.711 2.151 1.00 90.81 149 PHE A O 1
ATOM 1134 N N . ASP A 1 150 ? -18.987 3.649 2.377 1.00 87.75 150 ASP A N 1
ATOM 1135 C CA . ASP A 1 150 ? -18.581 2.399 1.701 1.00 87.75 150 ASP A CA 1
ATOM 1136 C C . ASP A 1 150 ? -18.108 2.579 0.246 1.00 87.75 150 ASP A C 1
ATOM 1138 O O . ASP A 1 150 ? -17.578 1.652 -0.366 1.00 87.75 150 ASP A O 1
ATOM 1142 N N . PHE A 1 151 ? -18.318 3.767 -0.327 1.00 87.88 151 PHE A N 1
ATOM 1143 C CA . PHE A 1 151 ? -17.986 4.099 -1.710 1.00 87.88 151 PHE A CA 1
ATOM 1144 C C . PHE A 1 151 ? -16.897 5.174 -1.851 1.00 87.88 151 PHE A C 1
ATOM 1146 O O . PHE A 1 151 ? -16.516 5.480 -2.981 1.00 87.88 151 PHE A O 1
ATOM 1153 N N . VAL A 1 152 ? -16.388 5.751 -0.751 1.00 92.25 152 VAL A N 1
ATOM 1154 C CA . VAL A 1 152 ? -15.328 6.780 -0.784 1.00 92.25 152 VAL A CA 1
ATOM 1155 C C . VAL A 1 152 ? -14.306 6.553 0.314 1.00 92.25 152 VAL A C 1
ATOM 1157 O O . VAL A 1 152 ? -14.650 6.529 1.491 1.00 92.25 152 VAL A O 1
ATOM 1160 N N . GLN A 1 153 ? -13.040 6.519 -0.083 1.00 92.19 153 GLN A N 1
ATOM 1161 C CA . GLN A 1 153 ? -11.892 6.425 0.803 1.00 92.19 153 GLN A CA 1
ATOM 1162 C C . GLN A 1 153 ? -10.873 7.515 0.456 1.00 92.19 153 GLN A C 1
ATOM 1164 O O . GLN A 1 153 ? -10.614 7.806 -0.714 1.00 92.19 153 GLN A O 1
ATOM 1169 N N . LEU A 1 154 ? -10.320 8.137 1.490 1.00 92.12 154 LEU A N 1
ATOM 1170 C CA . LEU A 1 154 ? -9.263 9.134 1.406 1.00 92.12 154 LEU A CA 1
ATOM 1171 C C . LEU A 1 154 ? -8.018 8.570 2.076 1.00 92.12 154 LEU A C 1
ATOM 1173 O O . LEU A 1 154 ? -8.093 8.130 3.219 1.00 92.12 154 LEU A O 1
ATOM 1177 N N . THR A 1 155 ? -6.882 8.636 1.396 1.00 90.56 155 THR A N 1
ATOM 1178 C CA . THR A 1 155 ? -5.621 8.099 1.911 1.00 90.56 155 THR A CA 1
ATOM 1179 C C . THR A 1 155 ? -4.547 9.172 1.839 1.00 90.56 155 THR A C 1
ATOM 1181 O O . THR A 1 155 ? -4.434 9.885 0.842 1.00 90.56 155 THR A O 1
ATOM 1184 N N . GLY A 1 156 ? -3.765 9.307 2.904 1.00 90.25 156 GLY A N 1
ATOM 1185 C CA . GLY A 1 156 ? -2.575 10.146 2.955 1.00 90.25 156 GLY A CA 1
ATOM 1186 C C . GLY A 1 156 ? -1.411 9.343 3.513 1.00 90.25 156 GLY A C 1
ATOM 1187 O O . GLY A 1 156 ? -1.545 8.753 4.579 1.00 90.25 156 GLY A O 1
ATOM 1188 N N . GLU A 1 157 ? -0.282 9.325 2.818 1.00 86.88 157 GLU A N 1
ATOM 1189 C CA . GLU A 1 157 ? 0.892 8.521 3.160 1.00 86.88 157 GLU A CA 1
ATOM 1190 C C . GLU A 1 157 ? 2.163 9.361 3.050 1.00 86.88 157 GLU A C 1
ATOM 1192 O O . GLU A 1 157 ? 2.325 10.158 2.131 1.00 86.88 157 GLU A O 1
ATOM 1197 N N . TYR A 1 158 ? 3.085 9.167 3.981 1.00 85.50 158 TYR A N 1
ATOM 1198 C CA . TYR A 1 158 ? 4.431 9.718 3.958 1.00 85.50 158 TYR A CA 1
ATOM 1199 C C . TYR A 1 158 ? 5.431 8.568 3.966 1.00 85.50 158 TYR A C 1
ATOM 1201 O O . TYR A 1 158 ? 5.400 7.762 4.892 1.00 85.50 158 TYR A O 1
ATOM 1209 N N . ASP A 1 159 ? 6.323 8.500 2.979 1.00 79.06 159 ASP A N 1
ATOM 1210 C CA . ASP A 1 159 ? 7.196 7.339 2.727 1.00 79.06 159 ASP A CA 1
ATOM 1211 C C . ASP A 1 159 ? 8.685 7.579 3.040 1.00 79.06 159 ASP A C 1
ATOM 1213 O O . ASP A 1 159 ? 9.565 6.961 2.438 1.00 79.06 159 ASP A O 1
ATOM 1217 N N . ALA A 1 160 ? 8.945 8.467 4.004 1.00 78.38 160 ALA A N 1
ATOM 1218 C CA . ALA A 1 160 ? 10.244 9.042 4.366 1.00 78.38 160 ALA A CA 1
ATOM 1219 C C . ALA A 1 160 ? 10.749 10.161 3.436 1.00 78.38 160 ALA A C 1
ATOM 1221 O O . ALA A 1 160 ? 11.528 10.992 3.907 1.00 78.38 160 ALA A O 1
ATOM 1222 N N . GLN A 1 161 ? 10.271 10.254 2.189 1.00 76.12 161 GLN A N 1
ATOM 1223 C CA . GLN A 1 161 ? 10.745 11.244 1.209 1.00 76.12 161 GLN A CA 1
ATOM 1224 C C . GLN A 1 161 ? 9.620 12.096 0.613 1.00 76.12 161 GLN A C 1
ATOM 1226 O O . GLN A 1 161 ? 9.762 13.311 0.445 1.00 76.12 161 GLN A O 1
ATOM 1231 N N . GLU A 1 162 ? 8.499 11.470 0.280 1.00 77.56 162 GLU A N 1
ATOM 1232 C CA . GLU A 1 162 ? 7.382 12.063 -0.437 1.00 77.56 162 GLU A CA 1
ATOM 1233 C C . GLU A 1 162 ? 6.092 11.914 0.370 1.00 77.56 162 GLU A C 1
ATOM 1235 O O . GLU A 1 162 ? 5.898 10.967 1.136 1.00 77.56 162 GLU A O 1
ATOM 1240 N N . PHE A 1 163 ? 5.200 12.892 0.205 1.00 82.69 163 PHE A N 1
ATOM 1241 C CA . PHE A 1 163 ? 3.839 12.795 0.705 1.00 82.69 163 PHE A CA 1
ATOM 1242 C C . PHE A 1 163 ? 2.903 12.471 -0.455 1.00 82.69 163 PHE A C 1
ATOM 1244 O O . PHE A 1 163 ? 2.841 13.204 -1.444 1.00 82.69 163 PHE A O 1
ATOM 1251 N N . ASN A 1 164 ? 2.150 11.393 -0.316 1.00 83.44 164 ASN A N 1
ATOM 1252 C CA . ASN A 1 164 ? 1.188 10.904 -1.281 1.00 83.44 164 ASN A CA 1
ATOM 1253 C C . ASN A 1 164 ? -0.219 11.094 -0.723 1.00 83.44 164 ASN A C 1
ATOM 1255 O O . ASN A 1 164 ? -0.486 10.795 0.436 1.00 83.44 164 ASN A O 1
ATOM 1259 N N . ALA A 1 165 ? -1.130 11.584 -1.555 1.00 87.31 165 ALA A N 1
ATOM 1260 C CA . ALA A 1 165 ? -2.543 11.677 -1.222 1.00 87.31 165 ALA A CA 1
ATOM 1261 C C . ALA A 1 165 ? -3.372 11.025 -2.323 1.00 87.31 165 ALA A C 1
ATOM 1263 O O . ALA A 1 165 ? -3.113 11.238 -3.510 1.00 87.31 165 ALA A O 1
ATOM 1264 N N . ALA A 1 166 ? -4.379 10.254 -1.937 1.00 87.12 166 ALA A N 1
ATOM 1265 C CA . ALA A 1 166 ? -5.240 9.532 -2.851 1.00 87.12 166 ALA A CA 1
ATOM 1266 C C . ALA A 1 166 ? -6.710 9.677 -2.470 1.00 87.12 166 ALA A C 1
ATOM 1268 O O . ALA A 1 166 ? -7.078 9.718 -1.296 1.00 87.12 166 ALA A O 1
ATOM 1269 N N . VAL A 1 167 ? -7.552 9.720 -3.497 1.00 89.62 167 VAL A N 1
ATOM 1270 C CA . VAL A 1 167 ? -8.998 9.555 -3.368 1.00 89.62 167 VAL A CA 1
ATOM 1271 C C . VAL A 1 167 ? -9.383 8.297 -4.121 1.00 89.62 167 VAL A C 1
ATOM 1273 O O . VAL A 1 167 ? -9.071 8.162 -5.306 1.00 89.62 167 VAL A O 1
ATOM 1276 N N . ARG A 1 168 ? -10.079 7.391 -3.443 1.00 90.31 168 ARG A N 1
ATOM 1277 C CA . ARG A 1 168 ? -10.552 6.129 -3.995 1.00 90.31 168 ARG A CA 1
ATOM 1278 C C . ARG A 1 168 ? -12.072 6.080 -3.954 1.00 90.31 168 ARG A C 1
ATOM 1280 O O . ARG A 1 168 ? -12.686 6.246 -2.905 1.00 90.31 168 ARG A O 1
ATOM 1287 N N . LEU A 1 169 ? -12.669 5.841 -5.112 1.00 91.31 169 LEU A N 1
ATOM 1288 C CA . LEU A 1 169 ? -14.097 5.611 -5.281 1.00 91.31 169 LEU A CA 1
ATOM 1289 C C . LEU A 1 169 ? -14.329 4.124 -5.496 1.00 91.31 169 LEU A C 1
ATOM 1291 O O . LEU A 1 169 ? -13.635 3.512 -6.303 1.00 91.31 169 LEU A O 1
ATOM 1295 N N . MET A 1 170 ? -15.288 3.545 -4.786 1.00 90.88 170 MET A N 1
ATOM 1296 C CA . MET A 1 170 ? -15.539 2.105 -4.790 1.00 90.88 170 MET A CA 1
ATOM 1297 C C . MET A 1 170 ? -17.010 1.819 -5.038 1.00 90.88 170 MET A C 1
ATOM 1299 O O . MET A 1 170 ? -17.886 2.591 -4.653 1.00 90.88 170 MET A O 1
ATOM 1303 N N . THR A 1 171 ? -17.301 0.694 -5.676 1.00 89.81 171 THR A N 1
ATOM 1304 C CA . THR A 1 171 ? -18.669 0.182 -5.700 1.00 89.81 171 THR A CA 1
ATOM 1305 C C . THR A 1 171 ? -19.058 -0.278 -4.290 1.00 89.81 171 THR A C 1
ATOM 1307 O O . THR A 1 171 ? -18.250 -0.976 -3.666 1.00 89.81 171 THR A O 1
ATOM 1310 N N . PRO A 1 172 ? -20.263 0.060 -3.789 1.00 84.06 172 PRO A N 1
ATOM 1311 C CA . PRO A 1 172 ? -20.755 -0.454 -2.515 1.00 84.06 172 PRO A CA 1
ATOM 1312 C C . PRO A 1 172 ? -20.686 -1.979 -2.440 1.00 84.06 172 PRO A C 1
ATOM 1314 O O . PRO A 1 172 ? -20.752 -2.668 -3.467 1.00 84.06 172 PRO A O 1
ATOM 1317 N N . GLN A 1 173 ? -20.579 -2.493 -1.216 1.00 77.69 173 GLN A N 1
ATOM 1318 C CA . GLN A 1 173 ? -20.649 -3.929 -0.966 1.00 77.69 173 GLN A CA 1
ATOM 1319 C C . GLN A 1 173 ? -21.978 -4.481 -1.515 1.00 77.69 173 GLN A C 1
ATOM 1321 O O . GLN A 1 173 ? -22.994 -3.787 -1.525 1.00 77.69 173 GLN A O 1
ATOM 1326 N N . ASP A 1 174 ? -21.934 -5.692 -2.070 1.00 82.38 174 ASP A N 1
ATOM 1327 C CA . ASP A 1 174 ? -23.069 -6.402 -2.687 1.00 82.38 174 ASP A CA 1
ATOM 1328 C C . ASP A 1 174 ? -23.663 -5.799 -3.974 1.00 82.38 174 ASP A C 1
ATOM 1330 O O . ASP A 1 174 ? -24.608 -6.353 -4.539 1.00 82.38 174 ASP A O 1
ATOM 1334 N N . MET A 1 175 ? -23.102 -4.707 -4.507 1.00 86.38 175 MET A N 1
ATOM 1335 C CA . MET A 1 175 ? -23.592 -4.128 -5.765 1.00 86.38 175 MET A CA 1
ATOM 1336 C C . MET A 1 175 ? -23.251 -4.991 -6.993 1.00 86.38 175 MET A C 1
ATOM 1338 O O . MET A 1 175 ? -23.974 -4.974 -7.991 1.00 86.38 175 MET A O 1
ATOM 1342 N N . LEU A 1 176 ? -22.139 -5.729 -6.947 1.00 87.69 176 LEU A N 1
ATOM 1343 C CA . LEU A 1 176 ? -21.674 -6.588 -8.037 1.00 87.69 176 LEU A CA 1
ATOM 1344 C C . LEU A 1 176 ? -21.810 -8.074 -7.666 1.00 87.69 176 LEU A C 1
ATOM 1346 O O . LEU A 1 1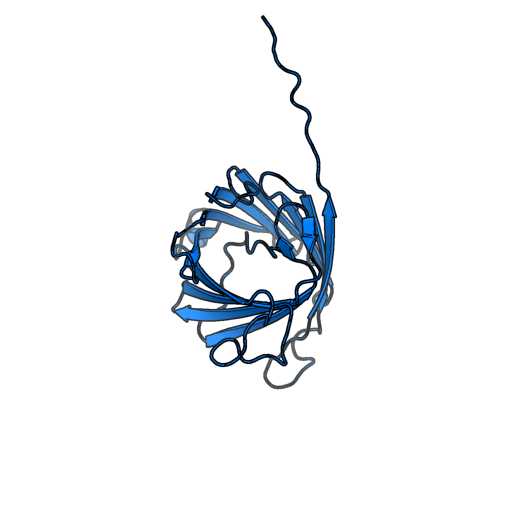76 ? -21.691 -8.440 -6.495 1.00 87.69 176 LEU A O 1
ATOM 1350 N N . PRO A 1 177 ? -22.035 -8.959 -8.655 1.00 87.00 177 PRO A N 1
ATOM 1351 C CA . PRO A 1 177 ? -22.167 -10.390 -8.407 1.00 87.00 177 PRO A CA 1
ATOM 1352 C C . PRO A 1 177 ? -20.866 -11.005 -7.871 1.00 87.00 177 PRO A C 1
ATOM 1354 O O . PRO A 1 177 ? -19.769 -10.505 -8.122 1.00 87.00 177 PRO A O 1
ATOM 1357 N N . TYR A 1 178 ? -21.000 -12.133 -7.166 1.00 83.88 178 TYR A N 1
ATOM 1358 C CA . TYR A 1 178 ? -19.888 -12.918 -6.606 1.00 83.88 178 TYR A CA 1
ATOM 1359 C C . TYR A 1 178 ? -19.012 -12.173 -5.583 1.00 83.88 178 TYR A C 1
ATOM 1361 O O . TYR A 1 178 ? -17.867 -12.561 -5.367 1.00 83.88 178 TYR A O 1
ATOM 1369 N N . GLY A 1 179 ? -19.532 -11.108 -4.959 1.00 80.50 179 GLY A N 1
ATOM 1370 C CA . GLY A 1 179 ? -18.779 -10.308 -3.986 1.00 80.50 179 GLY A CA 1
ATOM 1371 C C . GLY A 1 179 ? -17.643 -9.495 -4.612 1.00 80.50 179 GLY A C 1
ATOM 1372 O O . GLY A 1 179 ? -16.722 -9.083 -3.910 1.00 80.50 179 GLY A O 1
ATOM 1373 N N . ALA A 1 180 ? -17.677 -9.286 -5.933 1.00 84.19 180 ALA A N 1
ATOM 1374 C CA . ALA A 1 180 ? -16.699 -8.454 -6.616 1.00 84.19 180 ALA A CA 1
ATOM 1375 C C . ALA A 1 180 ? -16.836 -6.984 -6.190 1.00 84.19 180 ALA A C 1
ATOM 1377 O O . ALA A 1 180 ? -17.927 -6.501 -5.895 1.00 84.19 180 ALA A O 1
ATOM 1378 N N . GLN A 1 181 ? -15.729 -6.249 -6.219 1.00 86.69 181 GLN A N 1
ATOM 1379 C CA . GLN A 1 181 ? -15.726 -4.808 -6.003 1.00 86.69 181 GLN A CA 1
ATOM 1380 C C . GLN A 1 181 ? -14.854 -4.145 -7.060 1.00 86.69 181 GLN A C 1
ATOM 1382 O O . GLN A 1 181 ? -13.766 -4.629 -7.374 1.00 86.69 181 GLN A O 1
ATOM 1387 N N . LEU A 1 182 ? -15.331 -3.032 -7.610 1.00 88.31 182 LEU A N 1
ATOM 1388 C CA . LEU A 1 182 ? -14.547 -2.189 -8.502 1.00 88.31 182 LEU A CA 1
ATOM 1389 C C . LEU A 1 182 ? -14.171 -0.906 -7.779 1.00 88.31 182 LEU A C 1
ATOM 1391 O O . LEU A 1 182 ? -14.972 -0.346 -7.030 1.00 88.31 182 LEU A O 1
ATOM 1395 N N . ALA A 1 183 ? -12.951 -0.440 -8.029 1.00 87.25 183 ALA A N 1
ATOM 1396 C CA . ALA A 1 183 ? -12.452 0.799 -7.467 1.00 87.25 183 ALA A CA 1
ATOM 1397 C C . ALA A 1 183 ? -11.711 1.631 -8.513 1.00 87.25 183 ALA A C 1
ATOM 1399 O O . ALA A 1 183 ? -11.009 1.093 -9.368 1.00 87.25 183 ALA A O 1
ATOM 1400 N N . LEU A 1 184 ? -11.849 2.946 -8.399 1.00 87.69 184 LEU A N 1
ATOM 1401 C CA . LEU A 1 184 ? 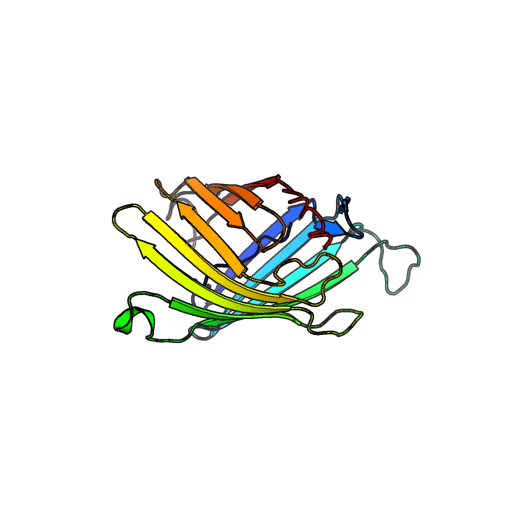-11.086 3.940 -9.136 1.00 87.69 184 LEU A CA 1
ATOM 1402 C C . LEU A 1 184 ? -10.303 4.785 -8.135 1.00 87.69 184 LEU A C 1
ATOM 1404 O O . LEU A 1 184 ? -10.907 5.389 -7.251 1.00 87.69 184 LE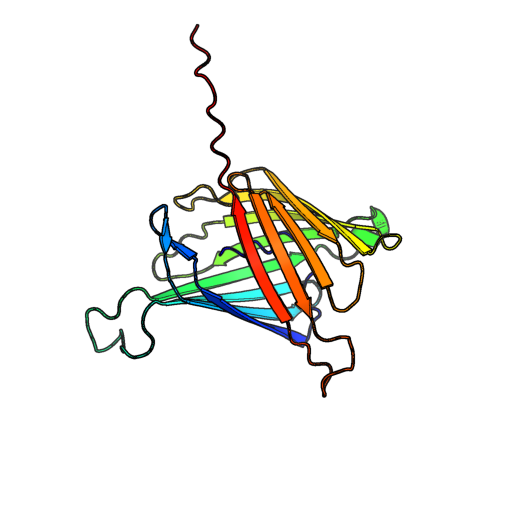U A O 1
ATOM 1408 N N . SER A 1 185 ? -8.987 4.867 -8.306 1.00 86.06 185 SER A N 1
ATOM 1409 C CA . SER A 1 185 ? -8.116 5.677 -7.451 1.00 86.06 185 SER A CA 1
ATOM 1410 C C . SER A 1 185 ? -7.461 6.798 -8.248 1.00 86.06 185 SER A C 1
ATOM 1412 O O . SER A 1 185 ? -6.965 6.578 -9.353 1.00 86.06 185 SER A O 1
ATOM 1414 N N . ILE A 1 186 ? -7.446 7.998 -7.673 1.00 85.19 186 ILE A N 1
ATOM 1415 C CA . ILE A 1 186 ? -6.734 9.162 -8.198 1.00 85.19 186 ILE A CA 1
ATOM 1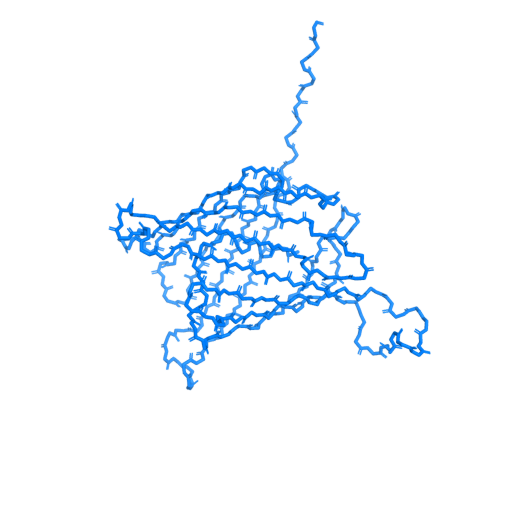416 C C . ILE A 1 186 ? -5.699 9.574 -7.159 1.00 85.19 186 ILE A C 1
ATOM 1418 O O . ILE A 1 186 ? -6.060 9.931 -6.039 1.00 85.19 186 ILE A O 1
ATOM 1422 N N . ASN A 1 187 ? -4.425 9.556 -7.555 1.00 83.38 187 ASN A N 1
ATOM 1423 C CA . ASN A 1 187 ? -3.295 9.793 -6.661 1.00 83.38 187 ASN A CA 1
ATOM 1424 C C . ASN A 1 187 ? -2.565 11.085 -7.042 1.00 83.38 187 ASN A C 1
ATOM 1426 O O . ASN A 1 187 ? -2.392 11.397 -8.221 1.00 83.38 187 ASN A O 1
ATOM 1430 N N . SER A 1 188 ? -2.106 11.820 -6.036 1.00 78.94 188 SER A N 1
ATOM 1431 C CA . SER A 1 188 ? -1.258 13.004 -6.159 1.00 78.94 188 SER A CA 1
ATOM 1432 C C . SER A 1 188 ? -0.011 12.828 -5.304 1.00 78.94 188 SER A C 1
ATOM 1434 O O . SER A 1 188 ? -0.103 12.418 -4.150 1.00 78.94 188 SER A O 1
ATOM 1436 N N . ILE A 1 189 ? 1.145 13.163 -5.876 1.00 72.88 189 ILE A N 1
ATOM 1437 C CA . ILE A 1 189 ? 2.443 13.088 -5.203 1.00 72.88 189 ILE A CA 1
ATOM 1438 C C . ILE A 1 189 ? 2.929 14.508 -4.945 1.00 72.88 189 ILE A C 1
ATOM 1440 O O . ILE A 1 189 ? 3.012 15.324 -5.868 1.00 72.88 189 ILE A O 1
ATOM 1444 N N . LEU A 1 190 ? 3.269 14.795 -3.694 1.00 68.25 190 LEU A N 1
ATOM 1445 C CA . LEU A 1 190 ? 3.915 16.027 -3.286 1.00 68.25 190 LEU A CA 1
ATOM 1446 C C . LEU A 1 190 ? 5.329 15.719 -2.792 1.00 68.25 190 LEU A C 1
ATOM 1448 O O . LEU A 1 190 ? 5.536 15.185 -1.703 1.00 68.25 190 LEU A O 1
ATOM 1452 N N . VAL A 1 191 ? 6.318 16.131 -3.582 1.00 64.75 191 VAL A N 1
ATOM 1453 C CA . VAL A 1 191 ? 7.730 16.016 -3.208 1.00 64.75 191 VAL A CA 1
ATOM 1454 C C . VAL A 1 191 ? 8.115 17.212 -2.339 1.00 64.75 191 VAL A C 1
ATOM 1456 O O . VAL A 1 191 ? 8.389 18.305 -2.846 1.00 64.75 191 VAL A O 1
ATOM 1459 N N . MET A 1 192 ? 8.157 17.026 -1.019 1.00 56.19 192 MET A N 1
ATOM 1460 C CA . MET A 1 192 ? 8.717 18.033 -0.117 1.00 56.19 192 MET A CA 1
ATOM 1461 C C . MET A 1 192 ? 10.234 17.874 -0.026 1.00 56.19 192 MET A C 1
ATOM 1463 O O . MET A 1 192 ? 10.754 17.084 0.752 1.00 56.19 192 MET A O 1
ATOM 1467 N N . ARG A 1 193 ? 10.987 18.694 -0.768 1.00 52.06 193 ARG A N 1
ATOM 1468 C CA . ARG A 1 193 ? 12.433 18.824 -0.526 1.00 52.06 193 ARG A CA 1
ATOM 1469 C C . ARG A 1 193 ? 12.679 19.659 0.727 1.00 52.06 193 ARG A C 1
ATOM 1471 O O . ARG A 1 193 ? 12.769 20.886 0.652 1.00 52.06 193 ARG A O 1
ATOM 1478 N N . ILE A 1 194 ? 12.841 19.002 1.871 1.00 48.09 194 ILE A N 1
ATOM 1479 C CA . ILE A 1 194 ? 13.363 19.652 3.075 1.00 48.09 194 ILE A CA 1
ATOM 1480 C C . ILE A 1 194 ? 14.844 19.974 2.819 1.00 48.09 194 ILE A C 1
ATOM 1482 O O . ILE A 1 194 ? 15.709 19.105 2.882 1.00 48.09 194 ILE A O 1
ATOM 1486 N N . LYS A 1 195 ? 15.165 21.239 2.508 1.00 39.34 195 LYS A N 1
ATOM 1487 C CA . LYS A 1 195 ? 16.554 21.723 2.561 1.00 39.34 195 LYS A CA 1
ATOM 1488 C C . LYS A 1 195 ? 16.991 21.735 4.023 1.00 39.34 195 LYS A C 1
ATOM 1490 O O . LYS A 1 195 ? 16.718 22.698 4.739 1.00 39.34 195 LYS A O 1
ATOM 1495 N N . THR A 1 196 ? 17.700 20.705 4.465 1.00 45.19 196 THR A N 1
ATOM 1496 C CA . THR A 1 196 ? 18.505 20.813 5.680 1.00 45.19 196 THR A CA 1
ATOM 1497 C C . THR A 1 196 ? 19.592 21.854 5.412 1.00 45.19 196 THR A C 1
ATOM 1499 O O . THR A 1 196 ? 20.406 21.726 4.495 1.00 45.19 196 THR A O 1
ATOM 1502 N N . LYS A 1 197 ? 19.562 22.969 6.155 1.00 37.59 197 LYS A N 1
ATOM 1503 C CA . LYS A 1 197 ? 20.702 23.892 6.173 1.00 37.59 197 LYS A CA 1
ATOM 1504 C C . LYS A 1 197 ? 21.925 23.088 6.630 1.00 37.59 197 LYS A C 1
ATOM 1506 O O . LYS A 1 197 ? 21.797 22.352 7.610 1.00 37.59 197 LYS A O 1
ATOM 1511 N N . PRO A 1 198 ? 23.097 23.230 5.990 1.00 48.59 198 PRO A N 1
ATOM 1512 C CA . PRO A 1 198 ? 24.312 22.707 6.584 1.00 48.59 198 PRO A CA 1
ATOM 1513 C C . PRO A 1 198 ? 24.513 23.430 7.918 1.00 48.59 198 PRO A C 1
ATOM 1515 O O . PRO A 1 198 ? 24.629 24.657 7.956 1.00 48.59 198 PRO A O 1
ATOM 1518 N N . TYR A 1 199 ? 24.508 22.676 9.015 1.00 50.38 199 TYR A N 1
ATOM 1519 C CA . TYR A 1 199 ? 25.076 23.139 10.274 1.00 50.38 199 TYR A CA 1
ATOM 1520 C C . TYR A 1 199 ? 26.592 23.210 10.071 1.00 50.38 199 TYR A C 1
ATOM 1522 O O . TYR A 1 199 ? 27.304 22.221 10.223 1.00 50.38 199 TYR A O 1
ATOM 1530 N N . GLY A 1 200 ? 27.055 24.372 9.611 1.00 55.34 200 GLY A N 1
ATOM 1531 C CA . GLY A 1 200 ? 28.461 24.748 9.591 1.00 55.34 200 GLY A CA 1
ATOM 1532 C C . GLY A 1 200 ? 28.851 25.327 10.947 1.00 55.34 200 GLY A C 1
ATOM 1533 O O . GLY A 1 200 ? 28.191 26.247 11.430 1.00 55.34 200 GLY A O 1
ATOM 1534 N N . VAL A 1 201 ? 29.880 24.709 11.524 1.00 44.72 201 VAL A N 1
ATOM 1535 C CA . VAL A 1 201 ? 30.675 25.109 12.695 1.00 44.72 201 VAL A CA 1
ATOM 1536 C C . VAL A 1 201 ? 31.225 26.524 12.544 1.00 44.72 201 VAL A C 1
ATOM 1538 O O . VAL A 1 201 ? 31.602 26.879 11.403 1.00 44.72 201 VAL A O 1
#

Foldseek 3Di:
DPPVPLDQDAADAPDKDKDKDFWDDDPNGTDRWIKIKIKHRNDVQKIKIKMWIADADPDDPVVDPPRGDIWMFMKMKGKDPPPCVPPQKIKMKMWIRCDIPDDDRFKIKIKIKHADVVFRKIKMKIAMCGPPPPCFRNGIKIKMWGDNDQFWIWIWIDRPFKIKIKIKGKDHAPPDPPRDMDMDMDMDIGGDDDPDDPPDD